Protein 7UST (pdb70)

B-factor: mean 50.64, std 18.05, range [20.89, 134.01]

Organism: Plasmodium falciparum (isolate 3D7) (NCBI:txid36329)

Secondary structure (DSSP, 8-state):
-----EEEEE-TTTTS-BTT-S-EEEEEEEE-SSS-EEEEE-PPTTSSTTTSTT-EEESTTTTTEEEEEETTEEEEEEHHHHSTT-B--SEETTEESBGGGTEEEEE--S-B-S-EEEEEEEE-TT-EETTEE--EEEEEEEEPPB-/--EEEEE--EEE-TT--EEEEEEEESS-GGGSEEEEEEE-TTS--EEEEEE---EEE-GGGTTTEEEEEETTTTEEEEEE-S--GGG-EEEEEEEESS---EETTEE--TTEES----EEEEE--

Solvent-accessible surface area: 12942 Å² total; per-residue (Å²): 138,27,95,7,104,18,59,31,31,29,125,25,114,62,54,23,56,28,119,0,20,0,36,12,44,67,35,82,0,36,71,32,1,0,0,0,3,13,62,37,108,91,77,106,84,59,15,1,0,0,23,25,93,129,64,31,50,10,120,50,0,121,87,27,6,76,9,52,47,52,97,103,130,34,10,0,19,0,65,0,62,57,1,88,81,110,0,40,2,33,0,51,0,0,19,1,40,2,23,26,4,62,8,48,82,16,8,1,37,80,9,17,53,94,86,7,106,23,18,86,0,41,4,51,121,148,98,55,152,85,75,54,74,1,75,3,68,106,96,0,56,14,44,80,78,15,31,105,59,65,102,34,90,8,86,0,92,62,63,37,4,66,0,48,1,38,5,8,56,131,52,71,73,90,40,42,6,66,74,12,78,27,19,0,125,145,0,0,88,19,0,0,7,93,54,158,92,22,16,72,79,84,85,0,59,166,52,7,197,30,18,112,34,68,101,76,10,114,161,106,99,2,21,2,86,63,6,23,0,21,4,20,0,5,79,64,10,160,88,53,20,47,0,8,1,0,3,13,0,6,62,3,138,43,121,133,59,20,0,4,2,0,1,1,23,0,67,0,47,74,18,87

Nearest PDB structures (foldseek):
  7ust-assembly1_B  TM=1.008E+00  e=1.812E-25  Vicugna pacos
  7a50-assembly1_C  TM=9.260E-01  e=8.977E-18  Lama glama
  8fis-assembly1_L  TM=9.358E-01  e=2.351E-16  Lama glama
  5vz1-assembly2_D  TM=9.364E-01  e=1.615E-15  Homo sapiens
  8sit-assembly4_Q  TM=8.648E-01  e=6.495E-15  Homo sapiens

InterPro domains:
  IPR010884 6-Cysteine (6-Cys) domain [PF07422] (734-863)
  IPR010884 6-Cysteine (6-Cys) domain [PF07422] (1137-1252)
  IPR010884 6-Cysteine (6-Cys) domain [PF07422] (1436-1535)
  IPR010884 6-Cysteine (6-Cys) domain [PF07422] (1911-2018)
  IPR010884 6-Cysteine (6-Cys) domain [PF07422] (2206-2358)
  IPR010884 6-Cysteine (6-Cys) domain [PF07422] (2667-2806)
  IPR010884 6-Cysteine (6-Cys) domain [PF07422] (2983-3091)
  IPR010884 6-Cysteine (6-Cys) domain [PS51701] (589-730)
  IPR010884 6-Cysteine (6-Cys) domain [PS51701] (733-887)
  IPR010884 6-Cysteine (6-Cys) domain [PS51701] (918-1133)
  IPR010884 6-Cysteine (6-Cys) domain [PS51701] (1136-1275)
  IPR010884 6-Cysteine (6-Cys) domain [PS51701] (1285-1432)
  IPR010884 6-Cysteine (6-Cys) domain [PS51701] (1435-1560)
  IPR010884 6-Cysteine (6-Cys) domain [PS51701] (1694-1907)
  IPR010884 6-Cysteine (6-Cys) domain [PS51701] (1910-2035)
  IPR010884 6-Cysteine (6-Cys) domain [PS51701] (2052-2199)
  IPR010884 6-Cysteine (6-Cys) domain [PS51701] (2204-2374)
  IPR010884 6-Cysteine (6-Cys) domain [PS51701] (2448-2663)
  IPR010884 6-Cysteine (6-Cys) domain [PS51701] (2666-2827)
  IPR010884 6-Cysteine (6-Cys) domain [PS51701] (2831-2979)

Foldseek 3Di:
DWAWAKDFADEEAQQAKTKIKTAIDPDQQLLWKKWKWWAAPPGDIFTAKIVFVPIAGQPVQPPFWDWDDDRVRSMIMIIGGRDDQVPWTWMKMWTANDGQDADPSGGDPPRTDNIHPTHGHGYHD/DAEDAEAEAACADQFFWDLPDADEAEAEAEAAAFWYKYKYFDDAQPPDPQRQVPKDKPPQPPPQWWFFDDPNDTDIDGPCVQAPPKAFDCDDPNHGQGCNVGMHMIIHHRWDAAWGKTKMWTAQQVRDDDSTGTYIYMYIYIYHTYD

CATH classification: 2.60.40.10

Sequence (272 aa):
QVQLQESGGGLVQPGGSLRLSCAASGFTLDRYAIGWFRQAPGKEREGVSCISSSTYYADSVKGRFTISRDNAKNTVYLQMNSLKPEDTAVYYCCARDHGPCTVLADILYDYGMDYWGKGTQVTVSSASTNKEYVCDFTDQLKPTESGPKVKKCEVKVNEPLIKVKIICCPLKGSVEKLYDNIEYVPKKSPYVVLTKEETKLKEKLLSKLIYGLLISPTVNEKENNFKEGVVIEFTLPPVVHKATVFYFICCDNSKTEDDNKKGNRGIVEVYVEPYG

Radius of gyration: 20.62 Å; Cα contacts (8 Å, |Δi|>4): 743; chains: 2; bounding box: 48×38×63 Å

Structure (mmCIF, N/CA/C/O backbone):
data_7UST
#
_entry.id   7UST
#
_cell.length_a   42.299
_cell.length_b   84.179
_cell.length_c   184.880
_cell.angle_alpha   90.000
_cell.angle_beta   90.000
_cell.angle_gamma   90.000
#
_symmetry.space_group_name_H-M   'C 2 2 21'
#
loop_
_entity.id
_entity.type
_entity.pdbx_description
1 polymer 'Nanobody F5'
2 polymer 'Gametocyte surface protein P230'
3 non-polymer 'SULFATE ION'
4 water water
#
loop_
_atom_site.group_PDB
_atom_site.id
_atom_site.type_symbol
_atom_site.label_atom_id
_atom_site.label_alt_id
_atom_site.label_comp_id
_atom_site.label_asym_id
_atom_site.label_entity_id
_atom_site.label_seq_id
_atom_site.pdbx_PDB_ins_code
_atom_site.Cartn_x
_atom_site.Cartn_y
_atom_site.Cartn_z
_atom_site.occupancy
_atom_site.B_iso_or_equiv
_atom_site.auth_seq_id
_atom_site.auth_comp_id
_atom_site.auth_asym_id
_atom_site.auth_atom_id
_atom_site.pdbx_PDB_model_num
ATOM 1 N N . GLN A 1 1 ? -8.786 -17.307 -40.697 1.00 92.55 1 GLN B N 1
ATOM 2 C CA . GLN A 1 1 ? -7.832 -17.610 -41.755 1.00 92.08 1 GLN B CA 1
ATOM 3 C C . GLN A 1 1 ? -6.473 -16.974 -41.455 1.00 88.16 1 GLN B C 1
ATOM 4 O O . GLN A 1 1 ? -5.563 -17.029 -42.291 1.00 89.59 1 GLN B O 1
ATOM 6 N N . VAL A 1 2 ? -6.347 -16.367 -40.267 1.00 81.96 2 VAL B N 1
ATOM 7 C CA . VAL A 1 2 ? -5.064 -15.823 -39.833 1.00 75.17 2 VAL B CA 1
ATOM 8 C C . VAL A 1 2 ? -4.033 -16.940 -39.816 1.00 72.91 2 VAL B C 1
ATOM 9 O O . VAL A 1 2 ? -4.333 -18.079 -39.431 1.00 74.68 2 VAL B O 1
ATOM 11 N N . GLN A 1 3 ? -2.811 -16.629 -40.250 1.00 69.21 3 GLN B N 1
ATOM 12 C CA . GLN A 1 3 ? -1.780 -17.656 -40.308 1.00 68.14 3 GLN B CA 1
ATOM 13 C C . GLN A 1 3 ? -0.399 -17.023 -40.327 1.00 59.64 3 GLN B C 1
ATOM 14 O O . GLN A 1 3 ? -0.208 -15.913 -40.826 1.00 57.95 3 GLN B O 1
ATOM 20 N N . LEU A 1 4 ? 0.553 -17.744 -39.750 1.00 57.09 4 LEU B N 1
ATOM 21 C CA . LEU A 1 4 ? 1.966 -17.410 -39.816 1.00 55.37 4 LEU B CA 1
ATOM 22 C C . LEU A 1 4 ? 2.681 -18.635 -40.351 1.00 60.16 4 LEU B C 1
ATOM 23 O O . LEU A 1 4 ? 2.466 -19.751 -39.866 1.00 63.37 4 LEU B O 1
ATOM 28 N N . GLN A 1 5 ? 3.528 -18.417 -41.336 1.00 60.36 5 GLN B N 1
ATOM 29 C CA . GLN A 1 5 ? 4.172 -19.491 -42.075 1.00 63.97 5 GLN B CA 1
ATOM 30 C C . GLN A 1 5 ? 5.665 -19.226 -42.028 1.00 58.98 5 GLN B C 1
ATOM 31 O O . GLN A 1 5 ? 6.126 -18.205 -42.555 1.00 57.93 5 GLN B O 1
ATOM 37 N N . GLU A 1 6 ? 6.407 -20.122 -41.385 1.00 56.76 6 GLU B N 1
ATOM 38 C CA . GLU A 1 6 ? 7.858 -20.045 -41.388 1.00 55.82 6 GLU B CA 1
ATOM 39 C C . GLU A 1 6 ? 8.419 -20.757 -42.605 1.00 53.31 6 GLU B C 1
ATOM 40 O O . GLU A 1 6 ? 7.877 -21.767 -43.049 1.00 54.91 6 GLU B O 1
ATOM 46 N N . SER A 1 7 ? 9.522 -20.228 -43.120 1.00 51.66 7 SER B N 1
ATOM 47 C CA . SER A 1 7 ? 10.338 -20.913 -44.111 1.00 53.46 7 SER B CA 1
ATOM 48 C C . SER A 1 7 ? 11.761 -20.387 -44.018 1.00 52.37 7 SER B C 1
ATOM 49 O O . SER A 1 7 ? 12.061 -19.451 -43.271 1.00 47.78 7 SER B O 1
ATOM 52 N N . GLY A 1 8 ? 12.634 -20.979 -44.829 1.00 55.64 8 GLY B N 1
ATOM 53 C CA . GLY A 1 8 ? 14.025 -20.583 -44.870 1.00 55.74 8 GLY B CA 1
ATOM 54 C C . GLY A 1 8 ? 14.963 -21.545 -44.188 1.00 56.01 8 GLY B C 1
ATOM 55 O O . GLY A 1 8 ? 16.187 -21.366 -44.271 1.00 52.60 8 GLY B O 1
ATOM 56 N N . GLY A 1 9 ? 14.437 -22.562 -43.515 1.00 50.65 9 GLY B N 1
ATOM 57 C CA . GLY A 1 9 ? 15.304 -23.541 -42.905 1.00 52.57 9 GLY B CA 1
ATOM 58 C C . GLY A 1 9 ? 16.153 -24.282 -43.912 1.00 53.21 9 GLY B C 1
ATOM 59 O O . GLY A 1 9 ? 15.905 -24.263 -45.121 1.00 54.96 9 GLY B O 1
ATOM 60 N N . GLY A 1 10 ? 17.183 -24.942 -43.397 1.00 52.73 10 GLY B N 1
ATOM 61 C CA . GLY A 1 10 ? 18.090 -25.670 -44.271 1.00 53.82 10 GLY B CA 1
ATOM 62 C C . GLY A 1 10 ? 19.254 -26.222 -43.485 1.00 53.91 10 GLY B C 1
ATOM 63 O O . GLY A 1 10 ? 19.303 -26.128 -42.253 1.00 55.02 10 GLY B O 1
ATOM 64 N N . LEU A 1 11 ? 20.187 -26.826 -44.222 1.00 55.38 11 LEU B N 1
ATOM 65 C CA . LEU A 1 11 ? 21.394 -27.426 -43.666 1.00 57.26 11 LEU B CA 1
ATOM 66 C C . LEU A 1 11 ? 22.610 -26.700 -44.215 1.00 59.44 11 LEU B C 1
ATOM 67 O O . LEU A 1 11 ? 22.851 -26.732 -45.424 1.00 58.82 11 LEU B O 1
ATOM 72 N N . VAL A 1 12 ? 23.391 -26.092 -43.328 1.00 60.32 12 VAL B N 1
ATOM 73 C CA . VAL A 1 12 ? 24.622 -25.406 -43.689 1.00 59.70 12 VAL B CA 1
ATOM 74 C C . VAL A 1 12 ? 25.744 -25.905 -42.778 1.00 61.52 12 VAL B C 1
ATOM 75 O O . VAL A 1 12 ? 25.521 -26.679 -41.846 1.00 60.22 12 VAL B O 1
ATOM 79 N N . GLN A 1 13 ? 26.964 -25.441 -43.063 1.00 62.70 13 GLN B N 1
ATOM 80 C CA . GLN A 1 13 ? 28.196 -25.656 -42.326 1.00 64.21 13 GLN B CA 1
ATOM 81 C C . GLN A 1 13 ? 28.453 -24.494 -41.379 1.00 64.60 13 GLN B C 1
ATOM 82 O O . GLN A 1 13 ? 27.886 -23.412 -41.546 1.00 61.39 13 GLN B O 1
ATOM 88 N N . PRO A 1 14 ? 29.265 -24.688 -40.337 1.00 65.54 14 PRO B N 1
ATOM 89 C CA . PRO A 1 14 ? 29.591 -23.565 -39.451 1.00 62.57 14 PRO B CA 1
ATOM 90 C C . PRO A 1 14 ? 30.134 -22.385 -40.249 1.00 57.12 14 PRO B C 1
ATOM 91 O O . PRO A 1 14 ? 30.923 -22.550 -41.186 1.00 57.28 14 PRO B O 1
ATOM 95 N N . GLY A 1 15 ? 29.680 -21.189 -39.879 1.00 56.86 15 GLY B N 1
ATOM 96 C CA . GLY A 1 15 ? 30.038 -19.988 -40.606 1.00 61.72 15 GLY B CA 1
ATOM 97 C C . GLY A 1 15 ? 29.117 -19.639 -41.755 1.00 59.71 15 GLY B C 1
ATOM 98 O O . GLY A 1 15 ? 29.211 -18.519 -42.277 1.00 61.44 15 GLY B O 1
ATOM 99 N N . GLY A 1 16 ? 28.219 -20.543 -42.145 1.00 57.40 16 GLY B N 1
ATOM 100 C CA . GLY A 1 16 ? 27.257 -20.275 -43.201 1.00 58.50 16 GLY B CA 1
ATOM 101 C C . GLY A 1 16 ? 26.129 -19.356 -42.743 1.00 57.49 16 GLY B C 1
ATOM 102 O O . GLY A 1 16 ? 26.063 -18.912 -41.598 1.00 57.87 16 GLY B O 1
ATOM 103 N N . SER A 1 17 ? 25.207 -19.087 -43.674 1.00 55.87 17 SER B N 1
ATOM 104 C CA . SER A 1 17 ? 24.084 -18.176 -43.457 1.00 55.63 17 SER B CA 1
ATOM 105 C C . SER A 1 17 ? 22.782 -18.808 -43.937 1.00 55.00 17 SER B C 1
ATOM 106 O O . SER A 1 17 ? 22.778 -19.602 -44.887 1.00 55.09 17 SER B O 1
ATOM 109 N N . LEU A 1 18 ? 21.679 -18.456 -43.273 1.00 52.63 18 LEU B N 1
ATOM 110 C CA . LEU A 1 18 ? 20.318 -18.691 -43.750 1.00 50.98 18 LEU B CA 1
ATOM 111 C C . LEU A 1 18 ? 19.515 -17.421 -43.513 1.00 52.63 18 LEU B C 1
ATOM 112 O O . LEU A 1 18 ? 19.954 -16.521 -42.798 1.00 55.12 18 LEU B O 1
ATOM 117 N N . ARG A 1 19 ? 18.346 -17.320 -44.152 1.00 52.29 19 ARG B N 1
ATOM 118 C CA . ARG A 1 19 ? 17.394 -16.244 -43.872 1.00 50.67 19 ARG B CA 1
ATOM 119 C C . ARG A 1 19 ? 16.032 -16.873 -43.633 1.00 45.64 19 ARG B C 1
ATOM 120 O O . ARG A 1 19 ? 15.464 -17.482 -44.548 1.00 49.33 19 ARG B O 1
ATOM 128 N N . LEU A 1 20 ? 15.522 -16.761 -42.405 1.00 45.54 20 LEU B N 1
ATOM 129 C CA . LEU A 1 20 ? 14.204 -17.280 -42.089 1.00 45.12 20 LEU B CA 1
ATOM 130 C C . LEU A 1 20 ? 13.131 -16.259 -42.429 1.00 46.75 20 LEU B C 1
ATOM 131 O O . LEU A 1 20 ? 13.308 -15.054 -42.226 1.00 46.36 20 LEU B O 1
ATOM 136 N N . SER A 1 21 ? 11.997 -16.754 -42.925 1.00 48.66 21 SER B N 1
ATOM 137 C CA . SER A 1 21 ? 10.852 -15.918 -43.285 1.00 47.39 21 SER B CA 1
ATOM 138 C C . SER A 1 21 ? 9.651 -16.286 -42.439 1.00 45.07 21 SER B C 1
ATOM 139 O O . SER A 1 21 ? 9.302 -17.463 -42.337 1.00 47.72 21 SER B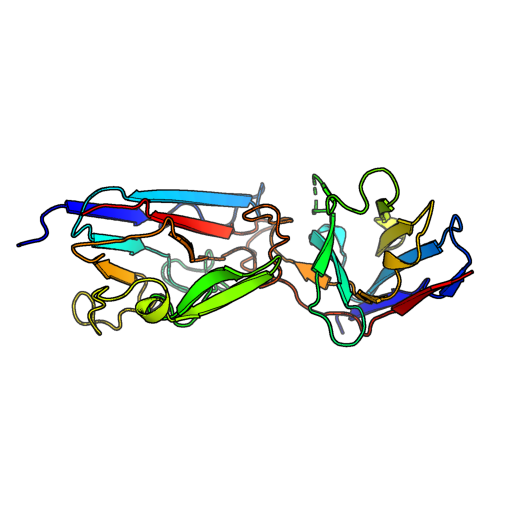 O 1
ATOM 142 N N . CYS A 1 22 ? 9.000 -15.268 -41.882 1.00 45.56 22 CYS B N 1
ATOM 143 C CA . CYS A 1 22 ? 7.750 -15.402 -41.153 1.00 46.26 22 CYS B CA 1
ATOM 144 C C . CYS A 1 22 ? 6.726 -14.597 -41.944 1.00 48.66 22 CYS B C 1
ATOM 145 O O . CYS A 1 22 ? 6.714 -13.363 -41.859 1.00 51.05 22 CYS B O 1
ATOM 148 N N . ALA A 1 23 ? 5.892 -15.289 -42.728 1.00 47.79 23 ALA B N 1
ATOM 149 C CA . ALA A 1 23 ? 4.930 -14.648 -43.611 1.00 45.89 23 ALA B CA 1
ATOM 150 C C . ALA A 1 23 ? 3.536 -14.662 -42.991 1.00 45.11 23 ALA B C 1
ATOM 151 O O . ALA A 1 23 ? 3.027 -15.715 -42.599 1.00 48.40 23 ALA B O 1
ATOM 153 N N . ALA A 1 24 ? 2.922 -13.492 -42.908 1.00 47.72 24 ALA B N 1
ATOM 154 C CA . ALA A 1 24 ? 1.577 -13.362 -42.368 1.00 46.00 24 ALA B CA 1
ATOM 155 C C . ALA A 1 24 ? 0.582 -13.558 -43.487 1.00 53.46 24 ALA B C 1
ATOM 156 O O . ALA A 1 24 ? 0.814 -13.102 -44.604 1.00 55.36 24 ALA B O 1
ATOM 158 N N . SER A 1 25 ? -0.483 -14.292 -43.204 1.00 58.12 25 SER B N 1
ATOM 159 C CA . SER A 1 25 ? -1.597 -14.478 -44.131 1.00 64.71 25 SER B CA 1
ATOM 160 C C . SER A 1 25 ? -2.838 -14.045 -43.360 1.00 65.41 25 SER B C 1
ATOM 161 O O . SER A 1 25 ? -3.054 -14.499 -42.227 1.00 65.91 25 SER B O 1
ATOM 164 N N . GLY A 1 26 ? -3.603 -13.120 -43.931 1.00 73.32 26 GLY B N 1
ATOM 165 C CA . GLY A 1 26 ? -4.896 -12.789 -43.365 1.00 72.86 26 GLY B CA 1
ATOM 166 C C . GLY A 1 26 ? -4.873 -11.750 -42.271 1.00 72.77 26 GLY B C 1
ATOM 167 O O . GLY A 1 26 ? -5.881 -11.547 -41.606 1.00 76.93 26 GLY B O 1
ATOM 168 N N . PHE A 1 27 ? -3.746 -11.099 -42.048 1.00 68.34 27 PHE B N 1
ATOM 169 C CA . PHE A 1 27 ? -3.683 -9.884 -41.260 1.00 65.71 27 PHE B CA 1
ATOM 170 C C . PHE A 1 27 ? -2.394 -9.176 -41.643 1.00 69.22 27 PHE B C 1
ATOM 171 O O . PHE A 1 27 ? -1.500 -9.780 -42.238 1.00 70.54 27 PHE B O 1
ATOM 179 N N . THR A 1 28 ? -2.268 -7.897 -41.298 1.00 72.43 28 THR B N 1
ATOM 180 C CA . THR A 1 28 ? -1.002 -7.198 -41.501 1.00 75.45 28 THR B CA 1
ATOM 181 C C . THR A 1 28 ? -0.167 -7.269 -40.222 1.00 72.85 28 THR B C 1
ATOM 182 O O . THR A 1 28 ? -0.637 -6.907 -39.137 1.00 71.52 28 THR B O 1
ATOM 186 N N . LEU A 1 29 ? 1.067 -7.760 -40.353 1.00 73.30 29 LEU B N 1
ATOM 187 C CA . LEU A 1 29 ? 1.879 -8.032 -39.177 1.00 70.39 29 LEU B CA 1
ATOM 188 C C . LEU A 1 29 ? 2.556 -6.789 -38.600 1.00 73.94 29 LEU B C 1
ATOM 189 O O . LEU A 1 29 ? 3.209 -6.888 -37.553 1.00 69.12 29 LEU B O 1
ATOM 194 N N . ASP A 1 30 ? 2.421 -5.623 -39.222 1.00 82.10 30 ASP B N 1
ATOM 195 C CA . ASP A 1 30 ? 3.048 -4.432 -38.658 1.00 87.09 30 ASP B CA 1
ATOM 196 C C . ASP A 1 30 ? 2.206 -3.765 -37.591 1.00 83.69 30 ASP B C 1
ATOM 197 O O . ASP A 1 30 ? 2.619 -2.728 -37.068 1.00 83.38 30 ASP B O 1
ATOM 202 N N . ARG A 1 31 ? 1.038 -4.317 -37.288 1.00 81.31 31 ARG B N 1
ATOM 203 C CA . ARG A 1 31 ? 0.286 -3.972 -36.096 1.00 80.59 31 ARG B CA 1
ATOM 204 C C . ARG A 1 31 ? 0.648 -4.860 -34.906 1.00 75.11 31 ARG B C 1
ATOM 205 O O . ARG A 1 31 ? 0.153 -4.630 -33.801 1.00 79.09 31 ARG B O 1
ATOM 207 N N . TYR A 1 32 ? 1.519 -5.847 -35.109 1.00 66.34 32 TYR B N 1
ATOM 208 C CA . TYR A 1 32 ? 1.873 -6.856 -34.126 1.00 61.16 32 TYR B CA 1
ATOM 209 C C . TYR A 1 32 ? 3.377 -6.859 -33.892 1.00 57.15 32 TYR B C 1
ATOM 210 O O . TYR A 1 32 ? 4.160 -6.534 -34.795 1.00 57.01 32 TYR B O 1
ATOM 219 N N . ALA A 1 33 ? 3.787 -7.237 -32.674 1.00 52.78 33 ALA B N 1
ATOM 220 C CA . ALA A 1 33 ? 5.161 -7.652 -32.483 1.00 50.78 33 ALA B CA 1
ATOM 221 C C . ALA A 1 33 ? 5.340 -9.059 -33.042 1.00 50.58 33 ALA B C 1
ATOM 222 O O . ALA A 1 33 ? 4.440 -9.903 -32.951 1.00 52.95 33 ALA B O 1
ATOM 224 N N . ILE A 1 34 ? 6.509 -9.333 -33.610 1.00 47.09 34 ILE B N 1
ATOM 225 C CA . ILE A 1 34 ? 6.802 -10.670 -34.096 1.00 47.10 34 ILE B CA 1
ATOM 226 C C . ILE A 1 34 ? 8.037 -11.204 -33.409 1.00 49.92 34 ILE B C 1
ATOM 227 O O . ILE A 1 34 ? 9.102 -10.584 -33.490 1.00 50.18 34 ILE B O 1
ATOM 232 N N . GLY A 1 35 ? 7.905 -12.376 -32.792 1.00 49.26 35 GLY B N 1
ATOM 233 C CA . GLY A 1 35 ? 9.011 -13.042 -32.106 1.00 48.67 35 GLY B CA 1
ATO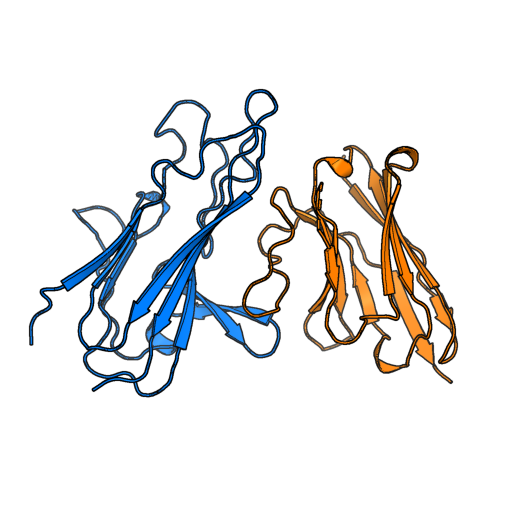M 234 C C . GLY A 1 35 ? 9.481 -14.307 -32.799 1.00 52.86 35 GLY B C 1
ATOM 235 O O . GLY A 1 35 ? 8.673 -15.099 -33.303 1.00 54.83 35 GLY B O 1
ATOM 236 N N . TRP A 1 36 ? 10.798 -14.498 -32.801 1.00 52.01 36 TRP B N 1
ATOM 237 C CA . TRP A 1 36 ? 11.433 -15.723 -33.264 1.00 49.82 36 TRP B CA 1
ATOM 238 C C . TRP A 1 36 ? 11.902 -16.504 -32.048 1.00 48.88 36 TRP B C 1
ATOM 239 O O . TRP A 1 36 ? 12.506 -15.937 -31.143 1.00 51.86 36 TRP B O 1
ATOM 250 N N . PHE A 1 37 ? 11.570 -17.781 -32.015 1.00 48.51 37 PHE B N 1
ATOM 251 C CA . PHE A 1 37 ? 11.926 -18.689 -30.941 1.00 50.59 37 PHE B CA 1
ATOM 252 C C . PHE A 1 37 ? 12.541 -19.923 -31.572 1.00 52.38 37 PHE B C 1
ATOM 253 O O . PHE A 1 37 ? 12.326 -20.204 -32.755 1.00 51.95 37 PHE B O 1
ATOM 261 N N . ARG A 1 38 ? 13.284 -20.679 -30.768 1.00 53.56 38 ARG B N 1
ATOM 262 C CA . ARG A 1 38 ? 13.823 -21.932 -31.270 1.00 54.67 38 ARG B CA 1
ATOM 263 C C . ARG A 1 38 ? 13.783 -22.985 -30.171 1.00 54.54 38 ARG B C 1
ATOM 264 O O . ARG A 1 38 ? 13.813 -22.674 -28.969 1.00 54.79 38 ARG B O 1
ATOM 272 N N . GLN A 1 39 ? 13.713 -24.241 -30.601 1.00 53.12 39 GLN B N 1
ATOM 273 C CA . GLN A 1 39 ? 13.682 -25.375 -29.683 1.00 59.06 39 GLN B CA 1
ATOM 274 C C . GLN A 1 39 ? 14.532 -26.491 -30.272 1.00 62.20 39 GLN B C 1
ATOM 275 O O . GLN A 1 39 ? 14.122 -27.130 -31.246 1.00 66.95 39 GLN B O 1
ATOM 281 N N . ALA A 1 40 ? 15.707 -26.715 -29.697 1.00 75.79 40 ALA B N 1
ATOM 282 C CA . ALA A 1 40 ? 16.439 -27.932 -29.997 1.00 79.02 40 ALA B CA 1
ATOM 283 C C . ALA A 1 40 ? 15.651 -29.141 -29.482 1.00 84.54 40 ALA B C 1
ATOM 284 O O . ALA A 1 40 ? 14.952 -29.037 -28.459 1.00 81.12 40 ALA B O 1
ATOM 286 N N . PRO A 1 41 ? 15.704 -30.284 -30.174 1.00 91.30 41 PRO B N 1
ATOM 287 C CA . PRO A 1 41 ? 14.912 -31.454 -29.750 1.00 95.33 41 PRO B CA 1
ATOM 288 C C . PRO A 1 41 ? 15.275 -31.929 -28.348 1.00 98.64 41 PRO B C 1
ATOM 289 O O . PRO A 1 41 ? 16.440 -32.182 -28.035 1.00 100.63 41 PRO B O 1
ATOM 293 N N . GLY A 1 42 ? 14.257 -32.043 -27.496 1.00 97.83 42 GLY B N 1
ATOM 294 C CA . GLY A 1 42 ? 14.453 -32.410 -26.111 1.00 99.56 42 GLY B CA 1
ATOM 295 C C . GLY A 1 42 ? 14.626 -31.249 -25.146 1.00 96.60 42 GLY B C 1
ATOM 296 O O . GLY A 1 42 ? 14.520 -31.461 -23.926 1.00 97.88 42 GLY B O 1
ATOM 297 N N . LYS A 1 43 ? 14.876 -30.035 -25.640 1.00 89.55 43 LYS B N 1
ATOM 298 C CA . LYS A 1 43 ? 15.156 -28.881 -24.794 1.00 83.43 43 LYS B CA 1
ATOM 299 C C . LYS A 1 43 ? 13.980 -27.921 -24.796 1.00 79.40 43 LYS B C 1
ATOM 300 O O . LYS A 1 43 ? 13.012 -28.088 -25.542 1.00 79.40 43 LYS B O 1
ATOM 303 N N . GLU A 1 44 ? 14.069 -26.914 -23.927 1.00 76.03 44 GLU B N 1
ATOM 304 C CA . GLU A 1 44 ? 13.016 -25.921 -23.809 1.00 72.45 44 GLU B CA 1
ATOM 305 C C . GLU A 1 44 ? 13.148 -24.893 -24.919 1.00 68.36 44 GLU B C 1
ATOM 306 O O . GLU A 1 44 ? 14.254 -24.499 -25.302 1.00 66.43 44 GLU B O 1
ATOM 312 N N . ARG A 1 45 ? 12.005 -24.484 -25.451 1.00 67.55 45 ARG B N 1
ATOM 313 C CA . ARG A 1 45 ? 11.951 -23.367 -26.373 1.00 65.27 45 ARG B CA 1
ATOM 314 C C . ARG A 1 45 ? 12.562 -22.125 -25.736 1.00 62.69 45 ARG B C 1
ATOM 315 O O . ARG A 1 45 ? 12.307 -21.822 -24.571 1.00 64.34 45 ARG B O 1
ATOM 323 N N . GLU A 1 46 ? 13.354 -21.384 -26.511 1.00 60.51 46 GLU B N 1
ATOM 324 C CA . GLU A 1 46 ? 13.972 -20.162 -26.021 1.00 63.03 46 GLU B CA 1
ATOM 325 C C . GLU A 1 46 ? 13.720 -19.018 -26.998 1.00 59.40 46 GLU B C 1
ATOM 326 O O . GLU A 1 46 ? 13.606 -19.227 -28.209 1.00 54.69 46 GLU B O 1
ATOM 332 N N . GLY A 1 47 ? 13.625 -17.805 -26.464 1.00 55.24 47 GLY B N 1
ATOM 333 C CA . GLY A 1 47 ? 13.528 -16.644 -27.325 1.00 53.39 47 GLY B CA 1
ATOM 334 C C . GLY A 1 47 ? 14.832 -16.438 -28.076 1.00 53.16 47 GLY B C 1
ATOM 335 O O . GLY A 1 47 ? 15.918 -16.717 -27.562 1.00 56.15 47 GLY B O 1
ATOM 336 N N . VAL A 1 48 ? 14.715 -16.024 -29.343 1.00 53.26 48 VAL B N 1
ATOM 337 C CA . VAL A 1 48 ? 15.852 -15.624 -30.155 1.00 52.64 48 VAL B CA 1
ATOM 338 C C . VAL A 1 48 ? 15.817 -14.137 -30.459 1.00 51.78 48 VAL B C 1
ATOM 339 O O . VAL A 1 48 ? 16.821 -13.441 -30.332 1.00 54.53 48 VAL B O 1
ATOM 343 N N . SER A 1 49 ? 14.682 -13.644 -30.919 1.00 51.21 49 SER B N 1
ATOM 344 C CA . SER A 1 49 ? 14.651 -12.253 -31.324 1.00 52.19 49 SER B CA 1
ATOM 345 C C . SER A 1 49 ? 13.205 -11.787 -31.402 1.00 51.86 49 SER B C 1
ATOM 346 O O . SER A 1 49 ? 12.270 -12.586 -31.496 1.00 52.37 49 SER B O 1
ATOM 349 N N . CYS A 1 50 ? 13.030 -10.474 -31.354 1.00 52.36 50 CYS B N 1
ATOM 350 C CA . CYS A 1 50 ? 11.683 -9.935 -31.461 1.00 54.38 50 CYS B CA 1
ATOM 351 C C . CYS A 1 50 ? 11.735 -8.543 -32.064 1.00 54.97 50 CYS B C 1
ATOM 352 O O . CYS A 1 50 ? 12.671 -7.787 -31.797 1.00 55.65 50 CYS B O 1
ATOM 355 N N . ILE A 1 51 ? 10.756 -8.227 -32.914 1.00 53.29 51 ILE B N 1
ATOM 356 C CA . ILE A 1 51 ? 10.604 -6.882 -33.452 1.00 53.17 51 ILE B CA 1
ATOM 357 C C . ILE A 1 51 ? 9.192 -6.376 -33.129 1.00 52.73 51 ILE B C 1
ATOM 358 O O . ILE A 1 51 ? 8.203 -7.068 -33.387 1.00 54.22 51 ILE B O 1
ATOM 363 N N . SER A 1 52 ? 9.098 -5.186 -32.549 1.00 54.97 52 SER B N 1
ATOM 364 C CA . SER A 1 52 ? 7.793 -4.623 -32.230 1.00 56.84 52 SER B CA 1
ATOM 365 C C . SER A 1 52 ? 7.235 -3.860 -33.424 1.00 59.92 52 SER B C 1
ATOM 366 O O . SER A 1 52 ? 7.856 -3.768 -34.483 1.00 60.38 52 SER B O 1
ATOM 369 N N . SER A 1 53 ? 6.041 -3.307 -33.245 1.00 65.01 53 SER B N 1
ATOM 370 C CA . SER A 1 53 ? 5.452 -2.418 -34.242 1.00 72.93 53 SER B CA 1
ATOM 371 C C . SER A 1 53 ? 6.086 -1.032 -34.159 1.00 77.28 53 SER B C 1
ATOM 372 O O . SER A 1 53 ? 6.095 -0.299 -35.151 1.00 80.72 53 SER B O 1
ATOM 375 N N . SER A 1 57 ? 11.523 -1.207 -29.997 1.00 83.37 57 SER B N 1
ATOM 376 C CA . SER A 1 57 ? 12.801 -1.486 -30.649 1.00 84.41 57 SER B CA 1
ATOM 377 C C . SER A 1 57 ? 12.898 -2.955 -31.096 1.00 80.50 57 SER B C 1
ATOM 378 O O . SER A 1 57 ? 11.993 -3.476 -31.763 1.00 78.94 57 SER B O 1
ATOM 381 N N . THR A 1 58 ? 14.003 -3.607 -30.727 1.00 77.64 58 THR B N 1
ATOM 382 C CA . THR A 1 58 ? 14.249 -5.001 -31.066 1.00 73.51 58 THR B CA 1
ATOM 383 C C . THR A 1 58 ? 14.897 -5.721 -29.886 1.00 66.96 58 THR B C 1
ATOM 384 O O . THR A 1 58 ? 15.587 -5.112 -29.064 1.00 67.16 58 THR B O 1
ATOM 388 N N . TYR A 1 59 ? 14.646 -7.023 -29.800 1.00 57.67 59 TYR B N 1
ATOM 389 C CA . TYR A 1 59 ? 15.225 -7.889 -28.780 1.00 55.52 59 TYR B CA 1
ATOM 390 C C . TYR A 1 59 ? 16.124 -8.914 -29.456 1.00 53.17 59 TYR B C 1
ATOM 391 O O . TYR A 1 59 ? 15.706 -9.528 -30.432 1.00 49.82 59 TYR B O 1
ATOM 400 N N . TYR A 1 60 ? 17.327 -9.122 -28.921 1.00 51.71 60 TYR B N 1
ATOM 401 C CA . TYR A 1 60 ? 18.203 -10.210 -29.347 1.00 52.06 60 TYR B CA 1
ATOM 402 C C . TYR A 1 60 ? 18.684 -10.983 -28.126 1.00 51.58 60 TYR B C 1
ATOM 403 O O . TYR A 1 60 ? 19.173 -10.386 -27.156 1.00 50.53 60 TYR B O 1
ATOM 412 N N . ALA A 1 61 ? 18.559 -12.307 -28.181 1.00 50.24 61 ALA B N 1
ATOM 413 C CA . ALA A 1 61 ? 19.192 -13.148 -27.172 1.00 49.33 61 ALA B CA 1
ATOM 414 C C . ALA A 1 61 ? 20.704 -12.942 -27.204 1.00 51.62 61 ALA B C 1
ATOM 415 O O . ALA A 1 61 ? 21.300 -12.813 -28.282 1.00 54.13 61 ALA B O 1
ATOM 417 N N . ASP A 1 62 ? 21.336 -12.893 -26.016 1.00 52.05 62 ASP B N 1
ATOM 418 C CA . ASP A 1 62 ? 22.765 -12.579 -25.994 1.00 54.71 62 ASP B CA 1
ATOM 419 C C . ASP A 1 62 ? 23.566 -13.445 -26.983 1.00 54.27 62 ASP B C 1
ATOM 420 O O . ASP A 1 62 ? 24.540 -12.971 -27.583 1.00 53.52 62 ASP B O 1
ATOM 425 N N . SER A 1 63 ? 23.147 -14.696 -27.201 1.00 53.61 63 SER B N 1
ATOM 426 C CA . SER A 1 63 ? 23.968 -15.650 -27.941 1.00 53.50 63 SER B CA 1
ATOM 427 C C . SER A 1 63 ? 23.972 -15.412 -29.439 1.00 51.27 63 SER B C 1
ATOM 428 O O . SER A 1 63 ? 24.777 -16.031 -30.126 1.00 52.56 63 SER B O 1
ATOM 431 N N . VAL A 1 64 ? 23.056 -14.598 -29.945 1.00 51.36 64 VAL B N 1
ATOM 432 C CA . VAL A 1 64 ? 22.954 -14.330 -31.376 1.00 47.66 64 VAL B CA 1
ATOM 433 C C . VAL A 1 64 ? 23.273 -12.881 -31.710 1.00 51.66 64 VAL B C 1
ATOM 434 O O . VAL A 1 64 ? 23.181 -12.500 -32.879 1.00 52.25 64 VAL B O 1
ATOM 438 N N . LYS A 1 65 ? 23.638 -12.054 -30.718 1.00 49.89 65 LYS B N 1
ATOM 439 C CA . LYS A 1 65 ? 23.934 -10.646 -30.979 1.00 52.71 65 LYS B CA 1
ATOM 440 C C . LYS A 1 65 ? 25.138 -10.489 -31.914 1.00 54.74 65 LYS B C 1
ATOM 441 O O . LYS A 1 65 ? 26.178 -11.129 -31.732 1.00 57.42 65 LYS B O 1
ATOM 447 N N . GLY A 1 66 ? 24.987 -9.647 -32.937 1.00 53.54 66 GLY B N 1
ATOM 448 C CA . GLY A 1 66 ? 26.033 -9.478 -33.917 1.00 55.61 66 GLY B CA 1
ATOM 449 C C . GLY A 1 66 ? 26.069 -10.544 -34.985 1.00 56.82 66 GLY B C 1
ATOM 450 O O . GLY A 1 66 ? 26.839 -10.416 -35.950 1.00 59.17 66 GLY B O 1
ATOM 451 N N . ARG A 1 67 ? 25.260 -11.578 -34.866 1.00 53.56 67 ARG B N 1
ATOM 452 C CA . ARG A 1 67 ? 25.193 -12.593 -35.899 1.00 52.56 67 ARG B CA 1
ATOM 453 C C . ARG A 1 67 ? 23.833 -12.655 -36.584 1.00 51.93 67 ARG B C 1
ATOM 454 O O . ARG A 1 67 ? 23.770 -12.909 -37.796 1.00 48.27 67 ARG B O 1
ATOM 462 N N . PHE A 1 68 ? 22.745 -12.413 -35.852 1.00 49.63 68 PHE B N 1
ATOM 463 C CA . PHE A 1 68 ? 21.392 -12.470 -36.378 1.00 47.62 68 PHE B CA 1
ATOM 464 C C . PHE A 1 68 ? 20.819 -11.069 -36.484 1.00 49.57 68 PHE B C 1
ATOM 465 O O . PHE A 1 68 ? 21.107 -10.202 -35.661 1.00 51.70 68 PHE B O 1
ATOM 473 N N . THR A 1 69 ? 19.997 -10.843 -37.509 1.00 49.80 69 THR B N 1
ATOM 474 C CA . THR A 1 69 ? 19.326 -9.551 -37.675 1.00 49.43 69 THR B CA 1
ATOM 475 C C . THR A 1 69 ? 17.871 -9.796 -38.034 1.00 47.91 69 THR B C 1
ATOM 476 O O . THR A 1 69 ? 17.573 -10.438 -39.054 1.00 46.44 69 THR B O 1
ATOM 480 N N . ILE A 1 70 ? 16.969 -9.217 -37.231 1.00 45.30 70 ILE B N 1
ATOM 481 C CA . ILE A 1 70 ? 15.537 -9.275 -37.497 1.00 45.32 70 ILE B CA 1
ATOM 482 C C . ILE A 1 70 ? 15.139 -8.018 -38.257 1.00 47.02 70 ILE B C 1
ATOM 483 O O . ILE A 1 70 ? 15.675 -6.926 -38.017 1.00 46.59 70 ILE B O 1
ATOM 488 N N . SER A 1 71 ? 14.226 -8.173 -39.210 1.00 44.02 71 SER B N 1
ATOM 489 C CA . SER A 1 71 ? 13.757 -7.026 -39.966 1.00 44.59 71 SER B CA 1
ATOM 490 C C . SER A 1 71 ? 12.340 -7.312 -40.442 1.00 49.66 71 SER B C 1
ATOM 491 O O . SER A 1 71 ? 11.898 -8.465 -40.486 1.00 50.18 71 SER B O 1
ATOM 494 N N . ARG A 1 72 ? 11.630 -6.253 -40.829 1.00 52.94 72 ARG B N 1
ATOM 495 C CA . ARG A 1 72 ? 10.245 -6.392 -41.251 1.00 53.79 72 ARG B CA 1
ATOM 496 C C . ARG A 1 72 ? 10.052 -5.694 -42.589 1.00 55.15 72 ARG B C 1
ATOM 497 O O . ARG A 1 72 ? 10.490 -4.552 -42.764 1.00 54.82 72 ARG B O 1
ATOM 505 N N . ASP A 1 73 ? 9.430 -6.406 -43.541 1.00 57.99 73 ASP B N 1
ATOM 506 C CA . ASP A 1 73 ? 9.041 -5.865 -44.852 1.00 64.75 73 ASP B CA 1
ATOM 507 C C . ASP A 1 73 ? 7.528 -5.689 -44.863 1.00 70.89 73 ASP B C 1
ATOM 508 O O . ASP A 1 73 ? 6.778 -6.655 -45.011 1.00 69.23 73 ASP B O 1
ATOM 513 N N . ASN A 1 74 ? 7.094 -4.441 -44.719 1.00 80.00 74 ASN B N 1
ATOM 514 C CA . ASN A 1 74 ? 5.671 -4.133 -44.659 1.00 88.38 74 ASN B CA 1
ATOM 515 C C . ASN A 1 74 ? 4.966 -4.506 -45.954 1.00 90.09 74 ASN B C 1
ATOM 516 O O . ASN A 1 74 ? 3.828 -4.986 -45.936 1.00 91.42 74 ASN B O 1
ATOM 521 N N . ALA A 1 75 ? 5.628 -4.300 -47.089 1.00 89.68 75 ALA B N 1
ATOM 522 C CA . ALA A 1 75 ? 4.993 -4.621 -48.357 1.00 91.05 75 ALA B CA 1
ATOM 523 C C . ALA A 1 75 ? 4.871 -6.130 -48.528 1.00 87.73 75 ALA B C 1
ATOM 524 O O . ALA A 1 75 ? 3.858 -6.630 -49.033 1.00 90.54 75 ALA B O 1
ATOM 526 N N . LYS A 1 76 ? 5.884 -6.878 -48.097 1.00 83.37 76 LYS B N 1
ATOM 527 C CA . LYS A 1 76 ? 5.905 -8.319 -48.274 1.00 79.65 76 LYS B CA 1
ATOM 528 C C . LYS A 1 76 ? 5.145 -9.025 -47.142 1.00 74.41 76 LYS B C 1
ATOM 529 O O . LYS A 1 76 ? 5.091 -10.261 -47.118 1.00 71.41 76 LYS B O 1
ATOM 535 N N . ASN A 1 77 ? 4.518 -8.247 -46.241 1.00 69.55 77 ASN B N 1
ATOM 536 C CA . ASN A 1 77 ? 3.796 -8.748 -45.053 1.00 64.63 77 ASN B CA 1
ATOM 537 C C . ASN A 1 77 ? 4.545 -9.871 -44.332 1.00 55.13 77 ASN B C 1
ATOM 538 O O . ASN A 1 77 ? 3.957 -10.866 -43.887 1.00 52.82 77 ASN B O 1
ATOM 543 N N . THR A 1 78 ? 5.848 -9.686 -44.168 1.00 51.94 78 THR B N 1
ATOM 544 C CA . THR A 1 78 ? 6.772 -10.730 -43.744 1.00 50.42 78 THR B CA 1
ATOM 545 C C . THR A 1 78 ? 7.764 -10.119 -42.772 1.00 50.12 78 THR B C 1
ATOM 546 O O . THR A 1 78 ? 8.086 -8.932 -42.896 1.00 48.39 78 THR B O 1
ATOM 550 N N . VAL A 1 79 ? 8.187 -10.904 -41.768 1.00 49.14 79 VAL B N 1
ATOM 551 C CA . VAL A 1 79 ? 9.327 -10.578 -40.919 1.00 46.48 79 VAL B CA 1
ATOM 552 C C . VAL A 1 79 ? 10.438 -11.578 -41.212 1.00 46.45 79 VAL B C 1
ATOM 553 O O . VAL A 1 79 ? 10.177 -12.780 -41.309 1.00 47.18 79 VAL B O 1
ATOM 557 N N . TYR A 1 80 ? 11.675 -11.090 -41.332 1.00 47.22 80 TYR B N 1
ATOM 558 C CA . TYR A 1 80 ? 12.835 -11.919 -41.648 1.00 47.31 80 TYR B CA 1
ATOM 559 C C . TYR A 1 80 ? 13.797 -12.041 -40.482 1.00 48.58 80 TYR B C 1
ATOM 560 O O . TYR A 1 80 ? 13.978 -11.100 -39.714 1.00 47.38 80 TYR B O 1
ATOM 569 N N . LEU A 1 81 ? 14.517 -13.160 -40.440 1.00 47.82 81 LEU B N 1
ATOM 570 C CA . LEU A 1 81 ? 15.653 -13.317 -39.536 1.00 47.23 81 LEU B CA 1
ATOM 571 C C . LEU A 1 81 ? 16.859 -13.744 -40.368 1.00 46.13 81 LEU B C 1
ATOM 572 O O . LEU A 1 81 ? 16.935 -14.901 -40.793 1.00 45.46 81 LEU B O 1
ATOM 577 N N . GLN A 1 82 ? 17.793 -12.815 -40.594 1.00 46.57 82 GLN B N 1
ATOM 578 C CA . GLN A 1 82 ? 19.031 -13.113 -41.316 1.00 49.38 82 GLN B CA 1
ATOM 579 C C . GLN A 1 82 ? 20.019 -13.706 -40.329 1.00 51.97 82 GLN B C 1
ATOM 580 O O . GLN A 1 82 ? 20.384 -13.051 -39.352 1.00 51.98 82 GLN B O 1
ATOM 586 N N . MET A 1 83 ? 20.426 -14.940 -40.550 1.00 50.68 83 MET B N 1
ATOM 587 C CA . MET A 1 83 ? 21.336 -15.615 -39.639 1.00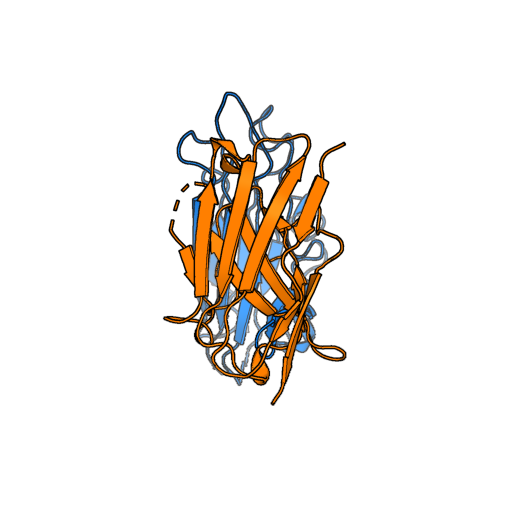 51.01 83 MET B CA 1
ATOM 588 C C . MET A 1 83 ? 22.681 -15.809 -40.334 1.00 53.77 83 MET B C 1
ATOM 589 O O . MET A 1 83 ? 22.812 -16.673 -41.200 1.00 54.10 83 MET B O 1
ATOM 594 N N . ASN A 1 84 ? 23.666 -14.992 -39.966 1.00 49.16 84 ASN B N 1
ATOM 595 C CA . ASN A 1 84 ? 25.035 -15.129 -40.447 1.00 51.79 84 ASN B CA 1
ATOM 596 C C . ASN A 1 84 ? 25.888 -15.817 -39.384 1.00 52.81 84 ASN B C 1
ATOM 597 O O . ASN A 1 84 ? 25.454 -16.004 -38.247 1.00 51.19 84 ASN B O 1
ATOM 602 N N . SER A 1 85 ? 27.104 -16.206 -39.783 1.00 54.05 85 SER B N 1
ATOM 603 C CA . SER A 1 85 ? 28.082 -16.859 -38.896 1.00 56.74 85 SER B CA 1
ATOM 604 C C . SER A 1 85 ? 27.452 -17.956 -38.040 1.00 56.58 85 SER B C 1
ATOM 605 O O . SER A 1 85 ? 27.619 -18.009 -36.815 1.00 52.75 85 SER B O 1
ATOM 608 N N . LEU A 1 86 ? 26.725 -18.856 -38.690 1.00 55.71 86 LEU B N 1
ATOM 609 C CA . LEU A 1 86 ? 25.988 -19.849 -37.918 1.00 55.44 86 LEU B CA 1
ATOM 610 C C . LEU A 1 86 ? 26.946 -20.830 -37.247 1.00 59.52 86 LEU B C 1
ATOM 611 O O . LEU A 1 86 ? 28.023 -21.132 -37.760 1.00 61.27 86 LEU B O 1
ATOM 616 N N . LYS A 1 87 ? 26.555 -21.298 -36.068 1.00 58.15 87 LYS B N 1
ATOM 617 C CA . LYS A 1 87 ? 27.339 -22.225 -35.273 1.00 61.89 87 LYS B CA 1
ATOM 618 C C . LYS A 1 87 ? 26.507 -23.467 -34.994 1.00 62.47 87 LYS B C 1
ATOM 619 O O . LYS A 1 87 ? 25.269 -23.407 -35.013 1.00 58.33 87 LYS B O 1
ATOM 625 N N . PRO A 1 88 ? 27.143 -24.607 -34.686 1.00 66.19 88 PRO B N 1
ATOM 626 C CA . PRO A 1 88 ? 26.346 -25.824 -34.468 1.00 67.58 88 PRO B CA 1
ATOM 627 C C . PRO A 1 88 ? 25.358 -25.675 -33.331 1.00 65.87 88 PRO B C 1
ATOM 628 O O . PRO A 1 88 ? 24.258 -26.235 -33.405 1.00 67.73 88 PRO B O 1
ATOM 632 N N . GLU A 1 89 ? 25.701 -24.888 -32.307 1.00 64.20 89 GLU B N 1
ATOM 633 C CA . GLU A 1 89 ? 24.767 -24.602 -31.218 1.00 66.90 89 GLU B CA 1
ATOM 634 C C . GLU A 1 89 ? 23.474 -23.944 -31.705 1.00 65.37 89 GLU B C 1
ATOM 635 O O . GLU A 1 89 ? 22.486 -23.934 -30.967 1.00 62.86 89 GLU B O 1
ATOM 641 N N . ASP A 1 90 ? 23.455 -23.374 -32.923 1.00 61.60 90 ASP B N 1
ATOM 642 C CA . ASP A 1 90 ? 22.235 -22.748 -33.430 1.00 59.56 90 ASP B CA 1
ATOM 643 C C . ASP A 1 90 ? 21.255 -23.739 -34.037 1.00 59.65 90 ASP B C 1
ATOM 644 O O . ASP A 1 90 ? 20.200 -23.305 -34.512 1.00 56.11 90 ASP B O 1
ATOM 649 N N . THR A 1 91 ? 21.593 -25.031 -34.080 1.00 59.60 91 THR B N 1
ATOM 650 C CA . THR A 1 91 ? 20.713 -26.054 -34.644 1.00 60.39 91 THR B CA 1
ATOM 651 C C . THR A 1 91 ? 19.458 -26.197 -33.790 1.00 62.21 91 THR B C 1
ATOM 652 O O . THR A 1 91 ? 19.547 -26.354 -32.564 1.00 65.87 91 THR B O 1
ATOM 656 N N . ALA A 1 92 ? 18.284 -26.152 -34.430 1.00 60.91 92 ALA B N 1
ATOM 657 C CA . ALA A 1 92 ? 17.015 -26.262 -33.696 1.00 63.17 92 ALA B CA 1
ATOM 658 C C . ALA A 1 92 ? 15.851 -26.062 -34.658 1.00 59.52 92 ALA B C 1
ATOM 659 O O . ALA A 1 92 ? 16.058 -25.677 -35.811 1.00 57.27 92 ALA B O 1
ATOM 661 N N . VAL A 1 93 ? 14.635 -26.324 -34.200 1.00 60.90 93 VAL B N 1
ATOM 662 C CA . VAL A 1 93 ? 13.434 -25.954 -34.936 1.00 61.06 93 VAL B CA 1
ATOM 663 C C . VAL A 1 93 ? 13.070 -24.526 -34.554 1.00 58.67 93 VAL B C 1
ATOM 664 O O . VAL A 1 93 ? 12.909 -24.216 -33.366 1.00 58.88 93 VAL B O 1
ATOM 668 N N . TYR A 1 94 ? 12.954 -23.649 -35.554 1.00 55.85 94 TYR B N 1
ATOM 669 C CA . TYR A 1 94 ? 12.716 -22.236 -35.312 1.00 54.06 94 TYR B CA 1
ATOM 670 C C . TYR A 1 94 ? 11.255 -21.880 -35.575 1.00 55.83 94 TYR B C 1
ATOM 671 O O . TYR A 1 94 ? 10.674 -22.280 -36.588 1.00 57.11 94 TYR B O 1
ATOM 680 N N . TYR A 1 95 ? 10.659 -21.114 -34.666 1.00 54.75 95 TYR B N 1
ATOM 681 C CA . TYR A 1 95 ? 9.246 -20.789 -34.757 1.00 55.90 95 TYR B CA 1
ATOM 682 C C . TYR A 1 95 ? 9.039 -19.285 -34.731 1.00 56.47 95 TYR B C 1
ATOM 683 O O . TYR A 1 95 ? 9.822 -18.544 -34.125 1.00 58.87 95 TYR B O 1
ATOM 692 N N A CYS A 1 96 ? 7.942 -18.853 -35.369 0.18 55.30 96 CYS B N 1
ATOM 693 N N B CYS A 1 96 ? 7.966 -18.830 -35.354 0.82 54.61 96 CYS B N 1
ATOM 694 C CA A CYS A 1 96 ? 7.482 -17.468 -35.382 0.18 53.87 96 CYS B CA 1
ATOM 695 C CA B CYS A 1 96 ? 7.569 -17.442 -35.239 0.82 54.02 96 CYS B CA 1
ATOM 696 C C A CYS A 1 96 ? 6.127 -17.363 -34.685 0.18 53.90 96 CYS B C 1
ATOM 697 C C B CYS A 1 96 ? 6.162 -17.356 -34.658 0.82 53.33 96 CYS B C 1
ATOM 698 O O A CYS A 1 96 ? 5.308 -18.283 -34.768 0.18 54.70 96 CYS B O 1
ATOM 699 O O B CYS A 1 96 ? 5.352 -18.274 -34.793 0.82 54.48 96 CYS B O 1
ATOM 704 N N . ALA A 1 97 ? 5.886 -16.248 -33.987 1.00 49.75 97 ALA B N 1
ATOM 705 C CA . ALA A 1 97 ? 4.580 -16.021 -33.386 1.00 51.02 97 ALA B CA 1
ATOM 706 C C . ALA A 1 97 ? 4.322 -14.530 -33.270 1.00 49.64 97 ALA B C 1
ATOM 707 O O . ALA A 1 97 ? 5.241 -13.707 -33.324 1.00 50.09 97 ALA B O 1
ATOM 709 N N . ARG A 1 98 ? 3.056 -14.185 -33.078 1.00 50.43 98 ARG B N 1
ATOM 710 C CA . ARG A 1 98 ? 2.643 -12.801 -32.988 1.00 49.40 98 ARG B CA 1
ATOM 711 C C . ARG A 1 98 ? 2.139 -12.490 -31.588 1.00 51.01 98 ARG B C 1
ATOM 712 O O . ARG A 1 98 ? 1.551 -13.341 -30.918 1.00 53.17 98 ARG B O 1
ATOM 720 N N . ASP A 1 99 ? 2.339 -11.235 -31.216 1.00 50.03 99 ASP B N 1
ATOM 721 C CA . ASP A 1 99 ? 2.000 -10.673 -29.917 1.00 51.30 99 ASP B CA 1
ATOM 722 C C . ASP A 1 99 ? 1.233 -9.395 -30.199 1.00 57.00 99 ASP B C 1
ATOM 723 O O . ASP A 1 99 ? 1.723 -8.540 -30.949 1.00 51.57 99 ASP B O 1
ATOM 728 N N . HIS A 1 100 ? 0.021 -9.283 -29.642 1.00 52.56 100 HIS B N 1
ATOM 729 C CA . HIS A 1 100 ? -0.699 -8.010 -29.644 1.00 56.79 100 HIS B CA 1
ATOM 730 C C . HIS A 1 100 ? 0.014 -6.918 -28.854 1.00 56.27 100 HIS B C 1
ATOM 731 O O . HIS A 1 100 ? -0.201 -5.729 -29.116 1.00 56.49 100 HIS B O 1
ATOM 738 N N . GLY A 1 101 ? 0.831 -7.284 -27.879 1.00 54.53 101 GLY B N 1
ATOM 739 C CA . GLY A 1 101 ? 1.533 -6.305 -27.086 1.00 54.08 101 GLY B CA 1
ATOM 740 C C . GLY A 1 101 ? 2.895 -6.023 -27.674 1.00 55.59 101 GLY B C 1
ATOM 741 O O . GLY A 1 101 ? 3.228 -6.501 -28.765 1.00 52.36 101 GLY B O 1
ATOM 742 N N . PRO A 1 102 ? 3.719 -5.260 -26.961 1.00 56.87 102 PRO B N 1
ATOM 743 C CA . PRO A 1 102 ? 5.065 -4.955 -27.456 1.00 56.30 102 PRO B CA 1
ATOM 744 C C . PRO A 1 102 ? 5.979 -6.128 -27.148 1.00 52.05 102 PRO B C 1
ATOM 745 O O . PRO A 1 102 ? 5.638 -6.990 -26.336 1.00 52.87 102 PRO B O 1
ATOM 749 N N . CYS A 1 103 ? 7.145 -6.165 -27.816 1.00 49.71 103 CYS B N 1
ATOM 750 C CA . CYS A 1 103 ? 8.174 -7.116 -27.394 1.00 47.84 103 CYS B CA 1
ATOM 751 C C . CYS A 1 103 ? 8.459 -6.850 -25.929 1.00 47.11 103 CYS B C 1
ATOM 752 O O . CYS A 1 103 ? 8.824 -5.731 -25.560 1.00 51.14 103 CYS B O 1
ATOM 755 N N . THR A 1 104 ? 8.259 -7.865 -25.112 1.00 44.10 104 THR B N 1
ATOM 756 C CA . THR A 1 104 ? 8.299 -7.716 -23.664 1.00 44.19 104 THR B CA 1
ATOM 757 C C . THR A 1 104 ? 9.402 -8.616 -23.134 1.00 43.82 104 THR B C 1
ATOM 758 O O . THR A 1 104 ? 9.360 -9.830 -23.337 1.00 44.39 104 THR B O 1
ATOM 762 N N . VAL A 1 105 ? 10.379 -8.032 -22.442 1.00 43.65 105 VAL B N 1
ATOM 763 C CA . VAL A 1 105 ? 11.487 -8.791 -21.883 1.00 43.69 105 VAL B CA 1
ATOM 764 C C . VAL A 1 105 ? 11.502 -8.629 -20.364 1.00 44.18 105 VAL B C 1
ATOM 765 O O . VAL A 1 105 ? 11.513 -7.501 -19.857 1.00 47.94 105 VAL B O 1
ATOM 769 N N . LEU A 1 106 ? 11.505 -9.755 -19.655 1.00 43.40 106 LEU B N 1
ATOM 770 C CA . LEU A 1 106 ? 11.596 -9.774 -18.193 1.00 46.51 106 LEU B CA 1
ATOM 771 C C . LEU A 1 106 ? 12.795 -10.615 -17.823 1.00 47.42 106 LEU B C 1
ATOM 772 O O . LEU A 1 106 ? 12.862 -11.793 -18.192 1.00 46.04 106 LEU B O 1
ATOM 777 N N . ALA A 1 107 ? 13.695 -10.036 -17.015 1.00 50.23 107 ALA B N 1
ATOM 778 C CA . ALA A 1 107 ? 14.922 -10.678 -16.575 1.00 52.13 107 ALA B CA 1
ATOM 779 C C . ALA A 1 107 ? 15.665 -11.280 -17.771 1.00 54.56 107 ALA B C 1
ATOM 780 O O . ALA A 1 107 ? 16.166 -12.407 -17.737 1.00 54.39 107 ALA B O 1
ATOM 782 N N . ASP A 1 108 ? 15.721 -10.491 -18.845 1.00 55.79 108 ASP B N 1
ATOM 783 C CA . ASP A 1 108 ? 16.399 -10.864 -20.079 1.00 58.14 108 ASP B CA 1
ATOM 784 C C . ASP A 1 108 ? 15.791 -12.110 -20.710 1.00 58.75 108 ASP B C 1
ATOM 785 O O . ASP A 1 108 ? 16.479 -12.829 -21.432 1.00 59.61 108 ASP B O 1
ATOM 787 N N . ILE A 1 109 ? 14.506 -12.384 -20.465 1.00 55.07 109 ILE B N 1
ATOM 788 C CA . ILE A 1 109 ? 13.787 -13.460 -21.152 1.00 51.40 109 ILE B CA 1
ATOM 789 C C . ILE A 1 109 ? 12.647 -12.860 -21.984 1.00 48.47 109 ILE B C 1
ATOM 790 O O . ILE A 1 109 ? 11.880 -12.036 -21.485 1.00 47.10 109 ILE B O 1
ATOM 795 N N . LEU A 1 110 ? 12.525 -13.266 -23.266 1.00 45.11 110 LEU B N 1
ATOM 796 C CA . LEU A 1 110 ? 11.394 -12.774 -24.056 1.00 43.53 110 LEU B CA 1
ATOM 797 C C . LEU A 1 110 ? 10.082 -13.377 -23.539 1.00 46.65 110 LEU B C 1
ATOM 798 O O . LEU A 1 110 ? 9.919 -14.605 -23.520 1.00 47.78 110 LEU B O 1
ATOM 803 N N . TYR A 1 111 ? 9.154 -12.518 -23.091 1.00 45.70 111 TYR B N 1
ATOM 804 C CA . TYR A 1 111 ? 7.863 -12.981 -22.578 1.00 44.57 111 TYR B CA 1
ATOM 805 C C . TYR A 1 111 ? 7.008 -13.499 -23.730 1.00 44.51 111 TYR B C 1
ATOM 806 O O . TYR A 1 111 ? 6.822 -12.802 -24.726 1.00 45.83 111 TYR B O 1
ATOM 815 N N . ASP A 1 112 ? 6.473 -14.713 -23.582 1.00 47.26 112 ASP B N 1
ATOM 816 C CA . ASP A 1 112 ? 5.800 -15.393 -24.689 1.00 48.04 112 ASP B CA 1
ATOM 817 C C . ASP A 1 112 ? 4.362 -15.769 -24.357 1.00 47.92 112 ASP B C 1
ATOM 818 O O . ASP A 1 112 ? 3.699 -16.433 -25.167 1.00 50.01 112 ASP B O 1
ATOM 823 N N . TYR A 1 113 ? 3.847 -15.357 -23.180 1.00 46.20 113 TYR B N 1
ATOM 824 C CA . TYR A 1 113 ? 2.487 -15.755 -22.858 1.00 47.16 113 TYR B CA 1
ATOM 825 C C . TYR A 1 113 ? 1.448 -15.008 -23.689 1.00 51.40 113 TYR B C 1
ATOM 826 O O . TYR A 1 113 ? 0.316 -15.492 -23.814 1.00 56.16 113 TYR B O 1
ATOM 835 N N . GLY A 1 114 ? 1.797 -13.862 -24.265 1.00 50.27 114 GLY B N 1
ATOM 836 C CA . GLY A 1 114 ? 0.912 -13.213 -25.218 1.00 49.30 114 GLY B CA 1
ATOM 837 C C . GLY A 1 114 ? 0.999 -13.712 -26.653 1.00 49.11 114 GLY B C 1
ATOM 838 O O . GLY A 1 114 ? 0.275 -13.194 -27.516 1.00 52.69 114 GLY B O 1
ATOM 839 N N . MET A 1 115 ? 1.806 -14.736 -26.924 1.00 47.18 115 MET B N 1
ATOM 840 C CA . MET A 1 115 ? 2.109 -15.136 -28.297 1.00 51.54 115 MET B CA 1
ATOM 841 C C . MET A 1 115 ? 1.072 -16.115 -28.826 1.00 55.91 115 MET B C 1
ATOM 842 O O . MET A 1 115 ? 0.634 -17.032 -28.130 1.00 52.74 115 MET B O 1
ATOM 847 N N . ASP A 1 116 ? 0.729 -15.949 -30.102 1.00 57.04 116 ASP B N 1
ATOM 848 C CA . ASP A 1 116 ? -0.412 -16.618 -30.692 1.00 63.55 116 ASP B CA 1
ATOM 849 C C . ASP A 1 116 ? -0.065 -17.002 -32.123 1.00 61.18 116 ASP B C 1
ATOM 850 O O . ASP A 1 116 ? 0.921 -16.522 -32.684 1.00 60.29 116 ASP B O 1
ATOM 855 N N . TYR A 1 117 ? -0.874 -17.908 -32.686 1.00 60.33 117 TYR B N 1
ATOM 856 C CA . TYR A 1 117 ? -0.776 -18.316 -34.096 1.00 64.89 117 TYR B CA 1
ATOM 857 C C . TYR A 1 117 ? 0.633 -18.794 -34.442 1.00 66.26 117 TYR B C 1
ATOM 858 O O . TYR A 1 117 ? 1.160 -18.511 -35.522 1.00 64.74 117 TYR B O 1
ATOM 867 N N . TRP A 1 118 ? 1.238 -19.531 -33.509 1.00 66.82 118 TRP B N 1
ATOM 868 C CA . TRP A 1 118 ? 2.539 -20.149 -33.734 1.00 67.08 118 TRP B CA 1
ATOM 869 C C . TRP A 1 118 ? 2.556 -20.900 -35.049 1.00 68.56 118 TRP B C 1
ATOM 870 O O . TRP A 1 118 ? 1.715 -21.768 -35.286 1.00 70.18 118 TRP B O 1
ATOM 881 N N . GLY A 1 119 ? 3.525 -20.582 -35.898 1.00 68.95 119 GLY B N 1
ATOM 882 C CA . GLY A 1 119 ? 3.701 -21.344 -37.116 1.00 69.96 119 GLY B CA 1
ATOM 883 C C . GLY A 1 119 ? 4.100 -22.781 -36.817 1.00 71.78 119 GLY B C 1
ATOM 884 O O . GLY A 1 119 ? 4.382 -23.163 -35.679 1.00 73.04 119 GLY B O 1
ATOM 885 N N . LYS A 1 120 ? 4.093 -23.601 -37.874 1.00 72.68 120 LYS B N 1
ATOM 886 C CA . LYS A 1 120 ? 4.459 -25.010 -37.761 1.00 71.80 120 LYS B CA 1
ATOM 887 C C . LYS A 1 120 ? 5.964 -25.221 -37.561 1.00 69.69 120 LYS B C 1
ATOM 888 O O . LYS A 1 120 ? 6.373 -26.312 -37.150 1.00 68.64 120 LYS B O 1
ATOM 890 N N . GLY A 1 121 ? 6.801 -24.225 -37.848 1.00 66.65 121 GLY B N 1
ATOM 891 C CA . GLY A 1 121 ? 8.213 -24.337 -37.545 1.00 62.08 121 GLY B CA 1
ATOM 892 C C . GLY A 1 121 ? 9.032 -24.722 -38.768 1.00 61.73 121 GLY B C 1
ATOM 893 O O . GLY A 1 121 ? 8.541 -25.337 -39.712 1.00 64.27 121 GLY B O 1
ATOM 894 N N . THR A 1 122 ? 10.310 -24.338 -38.746 1.00 58.98 122 THR B N 1
ATOM 895 C CA . THR A 1 122 ? 11.233 -24.628 -39.856 1.00 56.68 122 THR B CA 1
ATOM 896 C C . THR A 1 122 ? 12.546 -25.126 -39.255 1.00 57.83 122 THR B C 1
ATOM 897 O O . THR A 1 122 ? 13.014 -24.593 -38.247 1.00 58.17 122 THR B O 1
ATOM 901 N N . GLN A 1 123 ? 13.109 -26.188 -39.833 1.00 59.24 123 GLN B N 1
ATOM 902 C CA . GLN A 1 123 ? 14.278 -26.832 -39.233 1.00 58.91 123 GLN B CA 1
ATOM 903 C C . GLN A 1 123 ? 15.568 -26.133 -39.665 1.00 59.52 123 GLN B C 1
ATOM 904 O O . GLN A 1 123 ? 15.749 -25.824 -40.845 1.00 59.35 123 GLN B O 1
ATOM 910 N N . VAL A 1 124 ? 16.479 -25.924 -38.713 1.00 58.71 124 VAL B N 1
ATOM 911 C CA . VAL A 1 124 ? 17.779 -25.321 -38.986 1.00 58.52 124 VAL B CA 1
ATOM 912 C C . VAL A 1 124 ? 18.856 -26.250 -38.454 1.00 59.45 124 VAL B C 1
ATOM 913 O O . VAL A 1 124 ? 18.823 -26.624 -37.276 1.00 58.72 124 VAL B O 1
ATOM 917 N N . THR A 1 125 ? 19.810 -26.627 -39.321 1.00 59.64 125 THR B N 1
ATOM 918 C CA . THR A 1 125 ? 20.887 -27.530 -38.920 1.00 61.24 125 THR B CA 1
ATOM 919 C C . THR A 1 125 ? 22.229 -26.978 -39.372 1.00 60.51 125 THR B C 1
ATOM 920 O O . THR A 1 125 ? 22.433 -26.707 -40.565 1.00 60.39 125 THR B O 1
ATOM 924 N N . VAL A 1 126 ? 23.150 -26.836 -38.432 1.00 59.32 126 VAL B N 1
ATOM 925 C CA . VAL A 1 126 ? 24.488 -26.343 -38.720 1.00 61.38 126 VAL B CA 1
ATOM 926 C C . VAL A 1 126 ? 25.462 -27.454 -38.347 1.00 64.16 126 VAL B C 1
ATOM 927 O O . VAL A 1 126 ? 25.597 -27.794 -37.166 1.00 63.07 126 VAL B O 1
ATOM 931 N N . SER A 1 127 ? 26.129 -28.038 -39.349 1.00 66.02 127 SER B N 1
ATOM 932 C CA . SER A 1 127 ? 26.984 -29.187 -39.079 1.00 72.37 127 SER B CA 1
ATOM 933 C C . SER A 1 127 ? 28.212 -29.181 -39.980 1.00 76.55 127 SER B C 1
ATOM 934 O O . SER A 1 127 ? 28.140 -28.779 -41.151 1.00 76.97 127 SER B O 1
ATOM 937 N N . SER A 1 128 ? 29.338 -29.629 -39.428 1.00 79.82 128 SER B N 1
ATOM 938 C CA . SER A 1 128 ? 30.594 -29.675 -40.180 1.00 85.10 128 SER B CA 1
ATOM 939 C C . SER A 1 128 ? 30.768 -31.045 -40.826 1.00 88.28 128 SER B C 1
ATOM 940 O O . SER A 1 128 ? 29.869 -31.889 -40.759 1.00 88.82 128 SER B O 1
ATOM 942 N N . ALA B 2 2 ? 4.212 -9.799 15.073 1.00 79.87 585 ALA A N 1
ATOM 943 C CA . ALA B 2 2 ? 3.145 -10.790 15.082 1.00 80.46 585 ALA A CA 1
ATOM 944 C C . ALA B 2 2 ? 1.957 -10.392 14.184 1.00 77.09 585 ALA A C 1
ATOM 945 O O . ALA B 2 2 ? 1.199 -11.257 13.737 1.00 79.55 585 ALA A O 1
ATOM 947 N N . SER B 2 3 ? 1.775 -9.099 13.912 1.00 69.44 586 SER A N 1
ATOM 948 C CA . SER B 2 3 ? 0.647 -8.654 13.108 1.00 61.62 586 SER A CA 1
ATOM 949 C C . SER B 2 3 ? 1.124 -7.800 11.942 1.00 54.11 586 SER A C 1
ATOM 950 O O . SER B 2 3 ? 2.152 -7.132 12.008 1.00 55.14 586 SER A O 1
ATOM 953 N N . THR B 2 4 ? 0.368 -7.836 10.863 1.00 47.59 587 THR A N 1
ATOM 954 C CA . THR B 2 4 ? 0.696 -7.038 9.697 1.00 43.25 587 THR A CA 1
ATOM 955 C C . THR B 2 4 ? 0.056 -5.666 9.879 1.00 41.93 587 THR A C 1
ATOM 956 O O . THR B 2 4 ? -1.122 -5.571 10.244 1.00 44.48 587 THR A O 1
ATOM 960 N N . ASN B 2 5 ? 0.841 -4.603 9.691 1.00 35.30 588 ASN A N 1
ATOM 961 C CA . ASN B 2 5 ? 0.222 -3.294 9.622 1.00 28.19 588 ASN A CA 1
ATOM 962 C C . ASN B 2 5 ? 0.628 -2.546 8.367 1.00 27.20 588 ASN A C 1
ATOM 963 O O . ASN B 2 5 ? 0.271 -1.358 8.228 1.00 30.09 588 ASN A O 1
ATOM 968 N N . LYS B 2 6 ? 1.337 -3.193 7.449 1.00 27.70 589 LYS A N 1
ATOM 969 C CA . LYS B 2 6 ? 1.801 -2.482 6.246 1.00 27.95 589 LYS A CA 1
ATOM 970 C C . LYS B 2 6 ? 1.432 -3.235 4.973 1.00 27.49 589 LYS A C 1
ATOM 971 O O . LYS B 2 6 ? 1.628 -4.464 4.873 1.00 26.78 589 LYS A O 1
ATOM 977 N N . GLU B 2 7 ? 0.946 -2.485 3.977 1.00 26.09 590 GLU A N 1
ATOM 978 C CA . GLU B 2 7 ? 0.521 -3.111 2.728 1.00 24.46 590 GLU A CA 1
ATOM 979 C C . GLU B 2 7 ? 1.101 -2.315 1.582 1.00 24.22 590 GLU A C 1
ATOM 980 O O . GLU B 2 7 ? 1.105 -1.084 1.623 1.00 24.68 590 GLU A O 1
ATOM 986 N N . TYR B 2 8 ? 1.603 -3.007 0.542 1.00 24.57 591 TYR A N 1
ATOM 987 C CA . TYR B 2 8 ? 1.975 -2.313 -0.692 1.00 24.40 591 TYR A CA 1
ATOM 988 C C . TYR B 2 8 ? 0.889 -2.607 -1.727 1.00 23.70 591 TYR A C 1
ATOM 989 O O . TYR B 2 8 ? 0.576 -3.795 -1.947 1.00 26.18 591 TYR A O 1
ATOM 998 N N . VAL B 2 9 ? 0.458 -1.577 -2.454 1.00 23.95 592 VAL A N 1
ATOM 999 C CA . VAL B 2 9 ? -0.644 -1.705 -3.405 1.00 27.36 592 VAL A CA 1
ATOM 1000 C C . VAL B 2 9 ? -0.139 -1.323 -4.797 1.00 29.61 592 VAL A C 1
ATOM 1001 O O . VAL B 2 9 ? 0.425 -0.240 -4.984 1.00 27.61 592 VAL A O 1
ATOM 1005 N N . CYS B 2 10 ? -0.332 -2.202 -5.780 1.00 24.08 593 CYS A N 1
ATOM 1006 C CA . CYS B 2 10 ? -0.158 -1.804 -7.194 1.00 25.35 593 CYS A CA 1
ATOM 1007 C C . CYS B 2 10 ? -1.532 -1.715 -7.809 1.00 25.63 593 CYS A C 1
ATOM 1008 O O . CYS B 2 10 ? -2.267 -2.685 -7.760 1.00 27.72 593 CYS A O 1
ATOM 1011 N N . ASP B 2 11 ? -1.861 -0.581 -8.432 1.00 28.60 594 ASP A N 1
ATOM 1012 C CA . ASP B 2 11 ? -3.220 -0.332 -8.891 1.00 31.12 594 ASP A CA 1
ATOM 1013 C C . ASP B 2 11 ? -3.139 0.207 -10.321 1.00 28.06 594 ASP A C 1
ATOM 1014 O O . ASP B 2 11 ? -2.621 1.307 -10.554 1.00 29.99 594 ASP A O 1
ATOM 1019 N N . PHE B 2 12 ? -3.594 -0.608 -11.277 1.00 28.96 595 PHE A N 1
ATOM 1020 C CA . PHE B 2 12 ? -3.561 -0.290 -12.710 1.00 32.57 595 PHE A CA 1
ATOM 1021 C C . PHE B 2 12 ? -4.888 0.263 -13.212 1.00 42.09 595 PHE A C 1
ATOM 1022 O O . PHE B 2 12 ? -5.125 0.249 -14.437 1.00 45.07 595 PHE A O 1
ATOM 1030 N N . THR B 2 13 ? -5.767 0.700 -12.306 1.00 41.28 596 THR A N 1
ATOM 1031 C CA . THR B 2 13 ? -7.150 0.991 -12.669 1.00 46.12 596 THR A CA 1
ATOM 1032 C C . THR B 2 13 ? -7.223 1.914 -13.865 1.00 49.57 596 THR A C 1
ATOM 1033 O O . THR B 2 13 ? -8.153 1.824 -14.666 1.00 55.34 596 THR A O 1
ATOM 1037 N N . ASP B 2 14 ? -6.253 2.799 -14.014 1.00 51.70 597 ASP A N 1
ATOM 1038 C CA . ASP B 2 14 ? -6.323 3.771 -15.084 1.00 54.08 597 ASP A CA 1
ATOM 1039 C C . ASP B 2 14 ? -5.327 3.559 -16.220 1.00 51.68 597 ASP A C 1
ATOM 1040 O O . ASP B 2 14 ? -5.595 4.006 -17.342 1.00 55.89 597 ASP A O 1
ATOM 1045 N N . GLN B 2 15 ? -4.201 2.895 -15.969 1.00 42.57 598 GLN A N 1
ATOM 1046 C CA . GLN B 2 15 ? -3.065 2.965 -16.886 1.00 46.12 598 GLN A CA 1
ATOM 1047 C C . GLN B 2 15 ? -3.161 2.031 -18.083 1.00 44.16 598 GLN A C 1
ATOM 1048 O O . GLN B 2 15 ? -2.287 2.101 -18.955 1.00 48.19 598 GLN A O 1
ATOM 1054 N N . LEU B 2 16 ? -4.158 1.148 -18.158 1.00 42.32 599 LEU A N 1
ATOM 1055 C CA . LEU B 2 16 ? -4.165 0.138 -19.217 1.00 40.40 599 LEU A CA 1
ATOM 1056 C C . LEU B 2 16 ? -5.170 0.451 -20.312 1.00 46.90 599 LEU A C 1
ATOM 1057 O O . LEU B 2 16 ? -5.293 -0.334 -21.263 1.00 47.63 599 LEU A O 1
ATOM 1062 N N . LYS B 2 17 ? -5.909 1.553 -20.190 1.00 48.73 600 LYS A N 1
ATOM 1063 C CA . LYS B 2 17 ? -6.869 1.987 -21.201 1.00 52.86 600 LYS A CA 1
ATOM 1064 C C . LYS B 2 17 ? -6.255 2.086 -22.599 1.00 56.08 600 LYS A C 1
ATOM 1065 O O . LYS B 2 17 ? -5.088 2.480 -22.745 1.00 55.00 600 LYS A O 1
ATOM 1069 N N . PRO B 2 18 ? -7.025 1.763 -23.640 1.00 55.85 601 PRO A N 1
ATOM 1070 C CA . PRO B 2 18 ? -6.507 1.895 -25.003 1.00 60.08 601 PRO A CA 1
ATOM 1071 C C . PRO B 2 18 ? -6.027 3.309 -25.266 1.00 64.74 601 PRO A C 1
ATOM 1072 O O . PRO B 2 18 ? -6.679 4.295 -24.898 1.00 65.29 601 PRO A O 1
ATOM 1076 N N . THR B 2 19 ? -4.867 3.387 -25.914 1.00 66.81 602 THR A N 1
ATOM 1077 C CA . THR B 2 19 ? -4.190 4.637 -26.215 1.00 69.48 602 THR A CA 1
ATOM 1078 C C . THR B 2 19 ? -3.604 4.529 -27.620 1.00 71.56 602 THR A C 1
ATOM 1079 O O . THR B 2 19 ? -3.379 3.424 -28.125 1.00 69.15 602 THR A O 1
ATOM 1083 N N . GLU B 2 20 ? -3.396 5.682 -28.271 1.00 75.13 603 GLU A N 1
ATOM 1084 C CA . GLU B 2 20 ? -2.867 5.659 -29.634 1.00 78.98 603 GLU A CA 1
ATOM 1085 C C . GLU B 2 20 ? -1.413 5.208 -29.648 1.00 80.02 603 GLU A C 1
ATOM 1086 O O . GLU B 2 20 ? -0.977 4.553 -30.598 1.00 82.76 603 GLU A O 1
ATOM 1088 N N . SER B 2 21 ? -0.655 5.552 -28.602 1.00 78.90 604 SER A N 1
ATOM 1089 C CA . SER B 2 21 ? 0.719 5.088 -28.429 1.00 82.59 604 SER A CA 1
ATOM 1090 C C . SER B 2 21 ? 0.804 3.595 -28.115 1.00 78.92 604 SER A C 1
ATOM 1091 O O . SER B 2 21 ? 1.889 3.013 -28.224 1.00 82.60 604 SER A O 1
ATOM 1094 N N . GLY B 2 22 ? -0.294 2.974 -27.702 1.00 72.61 605 GLY A N 1
ATOM 1095 C CA . GLY B 2 22 ? -0.257 1.601 -27.223 1.00 67.32 605 GLY A CA 1
ATOM 1096 C C . GLY B 2 22 ? -0.152 0.604 -28.358 1.00 68.47 605 GLY A C 1
ATOM 1097 O O . GLY B 2 22 ? -0.390 0.916 -29.552 1.00 71.40 605 GLY A O 1
ATOM 1098 N N . PRO B 2 23 ? 0.203 -0.647 -28.007 1.00 62.73 606 PRO A N 1
ATOM 1099 C CA . PRO B 2 23 ? 0.411 -1.124 -26.625 1.00 53.81 606 PRO A CA 1
ATOM 1100 C C . PRO B 2 23 ? 1.778 -0.814 -25.994 1.00 57.22 606 PRO A C 1
ATOM 1101 O O . PRO B 2 23 ? 2.813 -0.992 -26.617 1.00 59.50 606 PRO A O 1
ATOM 1105 N N . LYS B 2 24 ? 1.777 -0.411 -24.723 1.00 54.73 607 LYS A N 1
ATOM 1106 C CA . LYS B 2 24 ? 2.989 -0.113 -23.977 1.00 52.49 607 LYS A CA 1
ATOM 1107 C C . LYS B 2 24 ? 3.036 -1.009 -22.751 1.00 47.68 607 LYS A C 1
ATOM 1108 O O . LYS B 2 24 ? 2.011 -1.548 -22.333 1.00 46.69 607 LYS A O 1
ATOM 1114 N N . VAL B 2 25 ? 4.242 -1.213 -22.207 1.00 46.20 608 VAL A N 1
ATOM 1115 C CA . VAL B 2 25 ? 4.380 -1.906 -20.912 1.00 42.44 608 VAL A CA 1
ATOM 1116 C C . VAL B 2 25 ? 4.308 -0.856 -19.821 1.00 41.60 608 VAL A C 1
ATOM 1117 O O . VAL B 2 25 ? 5.010 0.156 -19.888 1.00 41.94 608 VAL A O 1
ATOM 1121 N N . LYS B 2 26 ? 3.445 -1.087 -18.828 1.00 39.59 609 LYS A N 1
ATOM 1122 C CA . LYS B 2 26 ? 3.323 -0.260 -17.633 1.00 36.83 609 LYS A CA 1
ATOM 1123 C C . LYS B 2 26 ? 3.740 -1.139 -16.469 1.00 36.42 609 LYS A C 1
ATOM 1124 O O . LYS B 2 26 ? 3.167 -2.214 -16.291 1.00 38.58 609 LYS A O 1
ATOM 1130 N N . LYS B 2 27 ? 4.710 -0.686 -15.686 1.00 36.22 610 LYS A N 1
ATOM 1131 C CA . LYS B 2 27 ? 5.326 -1.531 -14.662 1.00 35.76 610 LYS A CA 1
ATOM 1132 C C . LYS B 2 27 ? 5.066 -0.987 -13.259 1.00 34.57 610 LYS A C 1
ATOM 1133 O O . LYS B 2 27 ? 5.085 0.227 -13.029 1.00 37.05 610 LYS A O 1
ATOM 1139 N N . CYS B 2 28 ? 4.860 -1.914 -12.330 1.00 30.74 611 CYS A N 1
ATOM 1140 C CA . CYS B 2 28 ? 4.758 -1.605 -10.905 1.00 29.47 611 CYS A CA 1
ATOM 1141 C C . CYS B 2 28 ? 5.683 -2.580 -10.200 1.00 30.22 611 CYS A C 1
ATOM 1142 O O . CYS B 2 28 ? 5.471 -3.788 -10.283 1.00 33.53 611 CYS A O 1
ATOM 1145 N N . GLU B 2 29 ? 6.692 -2.073 -9.510 1.00 31.90 612 GLU A N 1
ATOM 1146 C CA . GLU B 2 29 ? 7.607 -2.974 -8.799 1.00 29.95 612 GLU A CA 1
ATOM 1147 C C . GLU B 2 29 ? 7.380 -2.845 -7.299 1.00 31.61 612 GLU A C 1
ATOM 1148 O O . GLU B 2 29 ? 7.306 -1.719 -6.769 1.00 34.29 612 GLU A O 1
ATOM 1154 N N . VAL B 2 30 ? 7.286 -3.998 -6.630 1.00 28.58 613 VAL A N 1
ATOM 1155 C CA . VAL B 2 30 ? 7.128 -4.104 -5.183 1.00 30.46 613 VAL A CA 1
ATOM 1156 C C . VAL B 2 30 ? 8.401 -4.761 -4.665 1.00 29.18 613 VAL A C 1
ATOM 1157 O O . VAL B 2 30 ? 8.588 -5.950 -4.883 1.00 28.84 613 VAL A O 1
ATOM 1161 N N . LYS B 2 31 ? 9.229 -4.029 -3.938 1.00 28.46 614 LYS A N 1
ATOM 1162 C CA . LYS B 2 31 ? 10.465 -4.594 -3.392 1.00 31.04 614 LYS A CA 1
ATOM 1163 C C . LYS B 2 31 ? 10.279 -4.759 -1.889 1.00 30.91 614 LYS A C 1
ATOM 1164 O O . LYS B 2 31 ? 9.925 -3.793 -1.199 1.00 32.13 614 LYS A O 1
ATOM 1168 N N . VAL B 2 32 ? 10.440 -5.983 -1.388 1.00 27.34 615 VAL A N 1
ATOM 1169 C CA . VAL B 2 32 ? 10.119 -6.281 0.007 1.00 28.81 615 VAL A CA 1
ATOM 1170 C C . VAL B 2 32 ? 11.383 -6.771 0.730 1.00 31.24 615 VAL A C 1
ATOM 1171 O O . VAL B 2 32 ? 12.012 -7.742 0.288 1.00 30.63 615 VAL A O 1
ATOM 1175 N N . ASN B 2 33 ? 11.691 -6.156 1.855 1.00 29.94 616 ASN A N 1
ATOM 1176 C CA . ASN B 2 33 ? 12.875 -6.588 2.596 1.00 32.04 616 ASN A CA 1
ATOM 1177 C C . ASN B 2 33 ? 12.645 -6.587 4.094 1.00 31.71 616 ASN A C 1
ATOM 1178 O O . ASN B 2 33 ? 13.605 -6.476 4.891 1.00 33.61 616 ASN A O 1
ATOM 1183 N N . GLU B 2 34 ? 11.409 -6.844 4.491 1.00 31.40 617 GLU A N 1
ATOM 1184 C CA . GLU B 2 34 ? 11.034 -6.862 5.894 1.00 32.16 617 GLU A CA 1
ATOM 1185 C C . GLU B 2 34 ? 9.841 -7.791 6.009 1.00 29.79 617 GLU A C 1
ATOM 1186 O O . GLU B 2 34 ? 9.181 -8.073 5.006 1.00 29.46 617 GLU A O 1
ATOM 1192 N N . PRO B 2 35 ? 9.533 -8.282 7.218 1.00 32.29 618 PRO A N 1
ATOM 1193 C CA . PRO B 2 35 ? 8.558 -9.371 7.328 1.00 30.04 618 PRO A CA 1
ATOM 1194 C C . PRO B 2 35 ? 7.118 -8.909 7.294 1.00 30.68 618 PRO A C 1
ATOM 1195 O O . PRO B 2 35 ? 6.818 -7.741 7.554 1.00 32.27 618 PRO A O 1
ATOM 1199 N N . LEU B 2 36 ? 6.240 -9.868 6.950 1.00 28.06 619 LEU A N 1
ATOM 1200 C CA . LEU B 2 36 ? 4.779 -9.755 7.157 1.00 26.82 619 LEU A CA 1
ATOM 1201 C C . LEU B 2 36 ? 4.165 -8.605 6.331 1.00 24.65 619 LEU A C 1
ATOM 1202 O O . LEU B 2 36 ? 3.228 -7.937 6.778 1.00 30.26 619 LEU A O 1
ATOM 1207 N N . ILE B 2 37 ? 4.695 -8.357 5.143 1.00 24.83 620 ILE A N 1
ATOM 1208 C CA . ILE B 2 37 ? 4.136 -7.326 4.259 1.00 24.57 620 ILE A CA 1
ATOM 1209 C C . ILE B 2 37 ? 2.999 -7.931 3.470 1.00 24.47 620 ILE A C 1
ATOM 1210 O O . ILE B 2 37 ? 3.150 -8.997 2.852 1.00 24.63 620 ILE A O 1
ATOM 1215 N N . LYS B 2 38 ? 1.871 -7.220 3.433 1.00 23.16 621 LYS A N 1
ATOM 1216 C CA . LYS B 2 38 ? 0.759 -7.615 2.582 1.00 24.11 621 LYS A CA 1
ATOM 1217 C C . LYS B 2 38 ? 0.889 -6.918 1.230 1.00 24.95 621 LYS A C 1
ATOM 1218 O O . LYS B 2 38 ? 1.280 -5.762 1.196 1.00 23.48 621 LYS A O 1
ATOM 1224 N N . VAL B 2 39 ? 0.566 -7.635 0.130 1.00 22.54 622 VAL A N 1
ATOM 1225 C CA . VAL B 2 39 ? 0.683 -7.082 -1.234 1.00 23.07 622 VAL A CA 1
ATOM 1226 C C . VAL B 2 39 ? -0.721 -7.165 -1.843 1.00 26.20 622 VAL A C 1
ATOM 1227 O O . VAL B 2 39 ? -1.385 -8.205 -1.738 1.00 24.62 622 VAL A O 1
ATOM 1231 N N . LYS B 2 40 ? -1.174 -6.098 -2.456 1.00 23.31 623 LYS A N 1
ATOM 1232 C CA . LYS B 2 40 ? -2.496 -6.077 -3.069 1.00 22.52 623 LYS A CA 1
ATOM 1233 C C . LYS B 2 40 ? -2.317 -5.534 -4.486 1.00 23.93 623 LYS A C 1
ATOM 1234 O O . LYS B 2 40 ? -1.613 -4.533 -4.679 1.00 23.65 623 LYS A O 1
ATOM 1240 N N . ILE B 2 41 ? -2.848 -6.261 -5.477 1.00 22.63 624 ILE A N 1
ATOM 1241 C CA . ILE B 2 41 ? -2.769 -5.839 -6.887 1.00 22.68 624 ILE A CA 1
ATOM 1242 C C . ILE B 2 41 ? -4.161 -5.651 -7.441 1.00 26.18 624 ILE A C 1
ATOM 1243 O O . ILE B 2 41 ? -4.984 -6.567 -7.382 1.00 26.92 624 ILE A O 1
ATOM 1248 N N . ILE B 2 42 ? -4.445 -4.463 -7.989 1.00 24.88 625 ILE A N 1
ATOM 1249 C CA . ILE B 2 42 ? -5.757 -4.130 -8.538 1.00 26.46 625 ILE A CA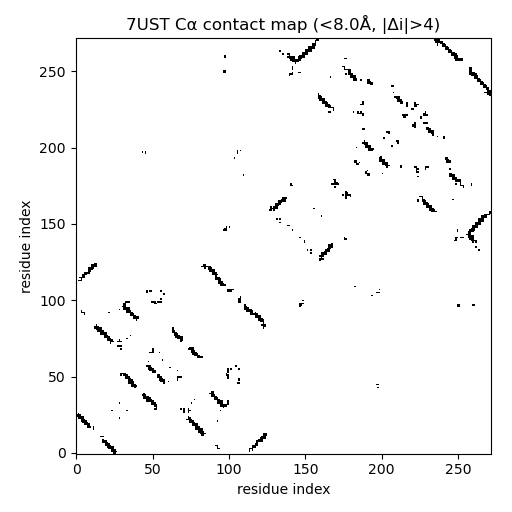 1
ATOM 1250 C C . ILE B 2 42 ? -5.649 -3.994 -10.050 1.00 31.10 625 ILE A C 1
ATOM 1251 O O . ILE B 2 42 ? -4.811 -3.231 -10.548 1.00 28.76 625 ILE A O 1
ATOM 1256 N N A CYS B 2 43 ? -6.496 -4.753 -10.775 0.18 29.45 626 CYS A N 1
ATOM 1257 N N B CYS B 2 43 ? -6.519 -4.701 -10.789 0.82 28.87 626 CYS A N 1
ATOM 1258 C CA A CYS B 2 43 ? -6.665 -4.828 -12.220 0.18 31.28 626 CYS A CA 1
ATOM 1259 C CA B CYS B 2 43 ? -6.506 -4.556 -12.245 0.82 30.28 626 CYS A CA 1
ATOM 1260 C C A CYS B 2 43 ? -8.022 -4.263 -12.608 0.18 32.59 626 CYS A C 1
ATOM 1261 C C B CYS B 2 43 ? -7.935 -4.433 -12.722 0.82 32.17 626 CYS A C 1
ATOM 1262 O O A CYS B 2 43 ? -8.983 -4.378 -11.840 0.18 33.50 626 CYS A O 1
ATOM 1263 O O B CYS B 2 43 ? -8.830 -5.023 -12.123 0.82 34.76 626 CYS A O 1
ATOM 1268 N N . PRO B 2 44 ? -8.169 -3.661 -13.781 1.00 32.56 627 PRO A N 1
ATOM 1269 C CA . PRO B 2 44 ? -9.529 -3.386 -14.238 1.00 35.50 627 PRO A CA 1
ATOM 1270 C C . PRO B 2 44 ? -10.172 -4.663 -14.767 1.00 38.09 627 PRO A C 1
ATOM 1271 O O . PRO B 2 44 ? -9.493 -5.581 -15.229 1.00 40.26 627 PRO A O 1
ATOM 1275 N N . LEU B 2 45 ? -11.500 -4.710 -14.676 1.00 36.82 628 LEU A N 1
ATOM 1276 C CA . LEU B 2 45 ? -12.311 -5.810 -15.167 1.00 41.79 628 LEU A CA 1
ATOM 1277 C C . LEU B 2 45 ? -12.909 -5.522 -16.532 1.00 46.80 628 LEU A C 1
ATOM 1278 O O . LEU B 2 45 ? -13.261 -4.382 -16.859 1.00 47.06 628 LEU A O 1
ATOM 1283 N N . LYS B 2 46 ? -13.053 -6.579 -17.320 1.00 46.59 629 LYS A N 1
ATOM 1284 C CA . LYS B 2 46 ? -13.848 -6.452 -18.533 1.00 51.64 629 LYS A CA 1
ATOM 1285 C C . LYS B 2 46 ? -15.240 -5.949 -18.158 1.00 52.47 629 LYS A C 1
ATOM 1286 O O . LYS B 2 46 ? -15.828 -6.383 -17.164 1.00 51.27 629 LYS A O 1
ATOM 1292 N N . GLY B 2 47 ? -15.727 -4.960 -18.899 1.00 56.10 630 GLY A N 1
ATOM 1293 C CA . GLY B 2 47 ? -17.037 -4.398 -18.644 1.00 62.07 630 GLY A CA 1
ATOM 1294 C C . GLY B 2 47 ? -17.110 -3.342 -17.554 1.00 61.92 630 GLY A C 1
ATOM 1295 O O . GLY B 2 47 ? -18.153 -2.671 -17.437 1.00 65.57 630 GLY A O 1
ATOM 1296 N N . SER B 2 48 ? -16.047 -3.154 -16.768 1.00 57.29 631 SER A N 1
ATOM 1297 C CA . SER B 2 48 ? -16.051 -2.109 -15.751 1.00 56.74 631 SER A CA 1
ATOM 1298 C C . SER B 2 48 ? -16.331 -0.756 -16.386 1.00 61.45 631 SER A C 1
ATOM 1299 O O . SER B 2 48 ? -17.051 0.072 -15.814 1.00 64.36 631 SER A O 1
ATOM 1302 N N . VAL B 2 49 ? -15.773 -0.523 -17.572 1.00 60.30 632 VAL A N 1
ATOM 1303 C CA . VAL B 2 49 ? -16.152 0.590 -18.438 1.00 63.86 632 VAL A CA 1
ATOM 1304 C C . VAL B 2 49 ? -16.558 -0.045 -19.754 1.00 66.38 632 VAL A C 1
ATOM 1305 O O . VAL B 2 49 ? -16.028 -1.094 -20.127 1.00 70.53 632 VAL A O 1
ATOM 1309 N N . GLU B 2 50 ? -17.505 0.571 -20.458 1.00 65.28 633 GLU A N 1
ATOM 1310 C CA . GLU B 2 50 ? -17.836 0.079 -21.787 1.00 66.66 633 GLU A CA 1
ATOM 1311 C C . GLU B 2 50 ? -16.598 0.131 -22.677 1.00 67.09 633 GLU A C 1
ATOM 1312 O O . GLU B 2 50 ? -15.817 1.087 -22.619 1.00 64.93 633 GLU A O 1
ATOM 1314 N N . LYS B 2 51 ? -16.441 -0.889 -23.515 1.00 68.87 634 LYS A N 1
ATOM 1315 C CA . LYS B 2 51 ? -15.222 -1.084 -24.301 1.00 71.89 634 LYS A CA 1
ATOM 1316 C C . LYS B 2 51 ? -14.041 -0.955 -23.328 1.00 70.52 634 LYS A C 1
ATOM 1317 O O . LYS B 2 51 ? -14.141 -1.331 -22.158 1.00 73.50 634 LYS A O 1
ATOM 1319 N N . LEU B 2 52 ? -12.926 -0.394 -23.777 1.00 68.22 635 LEU A N 1
ATOM 1320 C CA . LEU B 2 52 ? -11.771 -0.085 -22.937 1.00 60.08 635 LEU A CA 1
ATOM 1321 C C . LEU B 2 52 ? -11.084 -1.329 -22.372 1.00 52.82 635 LEU A C 1
ATOM 1322 O O . LEU B 2 52 ? -9.858 -1.380 -22.414 1.00 52.79 635 LEU A O 1
ATOM 1327 N N . TYR B 2 53 ? -11.837 -2.335 -21.864 1.00 50.27 636 TYR A N 1
ATOM 1328 C CA . TYR B 2 53 ? -11.212 -3.542 -21.301 1.00 47.08 636 TYR A CA 1
ATOM 1329 C C . TYR B 2 53 ? -11.849 -4.823 -21.829 1.00 48.77 636 TYR A C 1
ATOM 1330 O O . TYR B 2 53 ? -11.725 -5.881 -21.182 1.00 52.30 636 TYR A O 1
ATOM 1339 N N . ASP B 2 54 ? -12.489 -4.767 -23.014 1.00 52.18 637 ASP A N 1
ATOM 1340 C CA . ASP B 2 54 ? -13.301 -5.906 -23.421 1.00 59.18 637 ASP A CA 1
ATOM 1341 C C . ASP B 2 54 ? -12.485 -7.168 -23.675 1.00 58.67 637 ASP A C 1
ATOM 1342 O O . ASP B 2 54 ? -13.053 -8.263 -23.670 1.00 62.67 637 ASP A O 1
ATOM 1347 N N . ASN B 2 55 ? -11.175 -7.064 -23.883 1.00 53.37 638 ASN A N 1
ATOM 1348 C CA . ASN B 2 55 ? -10.365 -8.248 -24.139 1.00 51.41 638 ASN A CA 1
ATOM 1349 C C . ASN B 2 55 ? -9.234 -8.404 -23.122 1.00 50.60 638 ASN A C 1
ATOM 1350 O O . ASN B 2 55 ? -8.218 -9.016 -23.438 1.00 51.39 638 ASN A O 1
ATOM 1355 N N . ILE B 2 56 ? -9.384 -7.843 -21.918 1.00 47.94 639 ILE A N 1
ATOM 1356 C CA . ILE B 2 56 ? -8.300 -7.923 -20.947 1.00 45.17 639 ILE A CA 1
ATOM 1357 C C . ILE B 2 56 ? -8.115 -9.386 -20.537 1.00 46.39 639 ILE A C 1
ATOM 1358 O O . ILE B 2 56 ? -9.066 -10.186 -20.543 1.00 47.52 639 ILE A O 1
ATOM 1363 N N . GLU B 2 57 ? -6.863 -9.749 -20.210 1.00 44.15 640 GLU A N 1
ATOM 1364 C CA . GLU B 2 57 ? -6.515 -11.087 -19.754 1.00 41.98 640 GLU A CA 1
ATOM 1365 C C . GLU B 2 57 ? -5.500 -10.950 -18.631 1.00 40.22 640 GLU A C 1
ATOM 1366 O O . GLU B 2 57 ? -4.834 -9.919 -18.507 1.00 42.10 640 GLU A O 1
ATOM 1372 N N . TYR B 2 58 ? -5.411 -12.002 -17.817 1.00 38.38 641 TYR A N 1
ATOM 1373 C CA . TYR B 2 58 ? -4.558 -12.029 -16.631 1.00 36.52 641 TYR A CA 1
ATOM 1374 C C . TYR B 2 58 ? -3.602 -13.208 -16.695 1.00 36.21 641 TYR A C 1
ATOM 1375 O O . TYR B 2 58 ? -4.000 -14.328 -17.085 1.00 37.89 641 TYR A O 1
ATOM 1384 N N . VAL B 2 59 ? -2.341 -12.986 -16.292 1.00 34.70 642 VAL A N 1
ATOM 1385 C CA . VAL B 2 59 ? -1.369 -14.082 -16.307 1.00 34.99 642 VAL A CA 1
ATOM 1386 C C . VAL B 2 59 ? -0.596 -14.083 -14.993 1.00 32.85 642 VAL A C 1
ATOM 1387 O O . VAL B 2 59 ? 0.004 -13.062 -14.668 1.00 33.78 642 VAL A O 1
ATOM 1391 N N . PRO B 2 60 ? -0.543 -15.195 -14.232 1.00 32.20 643 PRO A N 1
ATOM 1392 C CA . PRO B 2 60 ? -1.230 -16.471 -14.440 1.00 33.28 643 PRO A CA 1
ATOM 1393 C C . PRO B 2 60 ? -2.726 -16.362 -14.208 1.00 34.03 643 PRO A C 1
ATOM 1394 O O . PRO B 2 60 ? -3.164 -15.530 -13.420 1.00 32.82 643 PRO A O 1
ATOM 1398 N N . LYS B 2 61 ? -3.534 -17.177 -14.906 1.00 35.49 644 LYS A N 1
ATOM 1399 C CA . LYS B 2 61 ? -4.969 -17.091 -14.641 1.00 39.05 644 LYS A CA 1
ATOM 1400 C C . LYS B 2 61 ? -5.312 -17.433 -13.198 1.00 35.39 644 LYS A C 1
ATOM 1401 O O . LYS B 2 61 ? -6.288 -16.895 -12.652 1.00 34.84 644 LYS A O 1
ATOM 1405 N N . LYS B 2 62 ? -4.489 -18.273 -12.544 1.00 34.70 645 LYS A N 1
ATOM 1406 C CA . LYS B 2 62 ? -4.695 -18.688 -11.163 1.00 32.52 645 LYS A CA 1
ATOM 1407 C C . LYS B 2 62 ? -3.916 -17.847 -10.146 1.00 33.04 645 LYS A C 1
ATOM 1408 O O . LYS B 2 62 ? -3.720 -18.285 -8.991 1.00 31.48 645 LYS A O 1
ATOM 1414 N N . SER B 2 63 ? -3.573 -16.596 -10.493 1.00 29.73 646 SER A N 1
ATOM 1415 C CA . SER B 2 63 ? -2.999 -15.708 -9.481 1.00 28.12 646 SER A CA 1
ATOM 1416 C C . SER B 2 63 ? -3.970 -15.513 -8.322 1.00 27.05 646 SER A C 1
ATOM 1417 O O . SER B 2 63 ? -5.179 -15.445 -8.540 1.00 30.65 646 SER A O 1
ATOM 1420 N N . PRO B 2 64 ? -3.477 -15.374 -7.080 1.00 27.14 647 PRO A N 1
ATOM 1421 C CA . PRO B 2 64 ? -2.063 -15.284 -6.684 1.00 23.65 647 PRO A CA 1
ATOM 1422 C C . PRO B 2 64 ? -1.477 -16.634 -6.347 1.00 24.09 647 PRO A C 1
ATOM 1423 O O . PRO B 2 64 ? -0.276 -16.650 -5.955 1.00 25.54 647 PRO A O 1
ATOM 1427 N N . TYR B 2 65 ? -2.265 -17.716 -6.416 1.00 27.45 648 TYR A N 1
ATOM 1428 C CA . TYR B 2 65 ? -1.708 -19.014 -6.035 1.00 28.41 648 TYR A CA 1
ATOM 1429 C C . TYR B 2 65 ? -0.587 -19.436 -6.974 1.00 28.40 648 TYR A C 1
ATOM 1430 O O . TYR B 2 65 ? 0.347 -20.155 -6.566 1.00 28.55 648 TYR A O 1
ATOM 1439 N N . VAL B 2 66 ? -0.702 -19.064 -8.249 1.00 28.02 649 VAL A N 1
ATOM 1440 C CA . VAL B 2 66 ? 0.291 -19.339 -9.278 1.00 29.15 649 VAL A CA 1
ATOM 1441 C C . VAL B 2 66 ? 0.874 -18.008 -9.746 1.00 28.52 649 VAL A C 1
ATOM 1442 O O . VAL B 2 66 ? 0.142 -17.033 -9.908 1.00 28.19 649 VAL A O 1
ATOM 1446 N N . VAL B 2 67 ? 2.207 -17.960 -9.924 1.00 26.76 650 VAL A N 1
ATOM 1447 C CA . VAL B 2 67 ? 2.926 -16.752 -10.317 1.00 26.54 650 VAL A CA 1
ATOM 1448 C C . VAL B 2 67 ? 3.852 -17.070 -11.495 1.00 28.85 650 VAL A C 1
ATOM 1449 O O . VAL B 2 67 ? 4.133 -18.234 -11.797 1.00 30.00 650 VAL A O 1
ATOM 1453 N N . LEU B 2 68 ? 4.305 -16.029 -12.170 1.00 26.23 651 LEU A N 1
ATOM 1454 C CA . LEU B 2 68 ? 5.370 -16.202 -13.188 1.00 27.18 651 LEU A CA 1
ATOM 1455 C C . LEU B 2 68 ? 6.726 -16.027 -12.511 1.00 31.76 651 LEU A C 1
ATOM 1456 O O . LEU B 2 68 ? 6.940 -15.052 -11.780 1.00 30.23 651 LEU A O 1
ATOM 1461 N N . THR B 2 69 ? 7.666 -16.928 -12.770 1.00 30.52 652 THR A N 1
ATOM 1462 C CA . THR B 2 69 ? 8.977 -16.747 -12.176 1.00 30.08 652 THR A CA 1
ATOM 1463 C C . THR B 2 69 ? 10.028 -17.363 -13.105 1.00 35.41 652 THR A C 1
ATOM 1464 O O . THR B 2 69 ? 9.742 -18.265 -13.889 1.00 36.13 652 THR A O 1
ATOM 1468 N N . LYS B 2 70 ? 11.260 -16.897 -12.973 1.00 35.76 653 LYS A N 1
ATOM 1469 C CA . LYS B 2 70 ? 12.313 -17.346 -13.875 1.00 39.31 653 LYS A CA 1
ATOM 1470 C C . LYS B 2 70 ? 12.875 -18.669 -13.393 1.00 41.61 653 LYS A C 1
ATOM 1471 O O . LYS B 2 70 ? 13.284 -18.793 -12.242 1.00 42.78 653 LYS A O 1
ATOM 1477 N N . GLU B 2 71 ? 12.939 -19.657 -14.301 1.00 45.39 654 GLU A N 1
ATOM 1478 C CA . GLU B 2 71 ? 13.569 -20.948 -14.023 1.00 52.00 654 GLU A CA 1
ATOM 1479 C C . GLU B 2 71 ? 14.436 -21.208 -15.236 1.00 59.74 654 GLU A C 1
ATOM 1480 O O . GLU B 2 71 ? 13.906 -21.381 -16.336 1.00 58.63 654 GLU A O 1
ATOM 1486 N N . GLU B 2 72 ? 15.749 -21.168 -15.038 1.00 70.81 655 GLU A N 1
ATOM 1487 C CA . GLU B 2 72 ? 16.733 -21.247 -16.117 1.00 81.88 655 GLU A CA 1
ATOM 1488 C C . GLU B 2 72 ? 16.523 -20.045 -17.027 1.00 81.36 655 GLU A C 1
ATOM 1489 O O . GLU B 2 72 ? 16.621 -18.899 -16.547 1.00 81.77 655 GLU A O 1
ATOM 1495 N N . THR B 2 73 ? 16.251 -20.224 -18.309 1.00 78.17 656 THR A N 1
ATOM 1496 C CA . THR B 2 73 ? 16.010 -19.125 -19.229 1.00 74.00 656 THR A CA 1
ATOM 1497 C C . THR B 2 73 ? 14.582 -19.188 -19.753 1.00 66.49 656 THR A C 1
ATOM 1498 O O . THR B 2 73 ? 14.310 -18.928 -20.925 1.00 65.53 656 THR A O 1
ATOM 1502 N N . LYS B 2 74 ? 13.654 -19.552 -18.865 1.00 56.89 657 LYS A N 1
ATOM 1503 C CA . LYS B 2 74 ? 12.232 -19.618 -19.173 1.00 53.65 657 LYS A CA 1
ATOM 1504 C C . LYS B 2 74 ? 11.487 -18.945 -18.039 1.00 47.01 657 LYS A C 1
ATOM 1505 O O . LYS B 2 74 ? 11.883 -19.077 -16.885 1.00 44.66 657 LYS A O 1
ATOM 1508 N N . LEU B 2 75 ? 10.398 -18.282 -18.383 1.00 45.74 658 LEU A N 1
ATOM 1509 C CA . LEU B 2 75 ? 9.451 -17.775 -17.404 1.00 40.88 658 LEU A CA 1
ATOM 1510 C C . LEU B 2 75 ? 8.369 -18.828 -17.254 1.00 44.11 658 LEU A C 1
ATOM 1511 O O . LEU B 2 75 ? 7.726 -19.208 -18.231 1.00 49.12 658 LEU A O 1
ATOM 1516 N N . LYS B 2 76 ? 8.215 -19.353 -16.039 1.00 40.37 659 LYS A N 1
ATOM 1517 C CA . LYS B 2 76 ? 7.382 -20.515 -15.810 1.00 40.84 659 LYS A CA 1
ATOM 1518 C C . LYS B 2 76 ? 6.297 -20.160 -14.818 1.00 37.31 659 LYS A C 1
ATOM 1519 O O . LYS B 2 76 ? 6.493 -19.300 -13.965 1.00 35.05 659 LYS A O 1
ATOM 1525 N N . GLU B 2 77 ? 5.149 -20.819 -14.936 1.00 42.42 660 GLU A N 1
ATOM 1526 C CA . GLU B 2 77 ? 4.097 -20.668 -13.930 1.00 36.48 660 GLU A CA 1
ATOM 1527 C C . GLU B 2 77 ? 4.370 -21.648 -12.797 1.00 36.26 660 GLU A C 1
ATOM 1528 O O . GLU B 2 77 ? 4.520 -22.864 -13.050 1.00 38.32 660 GLU A O 1
ATOM 1534 N N . LYS B 2 78 ? 4.457 -21.126 -11.557 1.00 34.81 661 LYS A N 1
ATOM 1535 C CA . LYS B 2 78 ? 4.828 -21.928 -10.394 1.00 38.09 661 LYS A CA 1
ATOM 1536 C C . LYS B 2 78 ? 3.903 -21.633 -9.221 1.00 34.16 661 LYS A C 1
ATOM 1537 O O . LYS B 2 78 ? 3.451 -20.505 -9.054 1.00 31.45 661 LYS A O 1
ATOM 1543 N N . LEU B 2 79 ? 3.678 -22.630 -8.349 1.00 32.57 662 LEU A N 1
ATOM 1544 C CA . LEU B 2 79 ? 2.882 -22.366 -7.144 1.00 31.23 662 LEU A CA 1
ATOM 1545 C C . LEU B 2 79 ? 3.685 -21.480 -6.202 1.00 31.21 662 LEU A C 1
ATOM 1546 O O . LEU B 2 79 ? 4.809 -21.857 -5.810 1.00 32.27 662 LEU A O 1
ATOM 1551 N N . LEU B 2 80 ? 3.092 -20.360 -5.835 1.00 27.85 663 LEU A N 1
ATOM 1552 C CA . LEU B 2 80 ? 3.746 -19.371 -4.962 1.00 26.22 663 LEU A CA 1
ATOM 1553 C C . LEU B 2 80 ? 4.076 -19.991 -3.603 1.00 35.25 663 LEU A C 1
ATOM 1554 O O . LEU B 2 80 ? 5.147 -19.723 -3.020 1.00 28.67 663 LEU A O 1
ATOM 1559 N N . SER B 2 81 ? 3.192 -20.858 -3.106 1.00 31.63 664 SER A N 1
ATOM 1560 C CA . SER B 2 81 ? 3.428 -21.410 -1.768 1.00 36.85 664 SER A CA 1
ATOM 1561 C C . SER B 2 81 ? 4.608 -22.357 -1.730 1.00 36.16 664 SER A C 1
ATOM 1562 O O . SER B 2 81 ? 5.125 -22.629 -0.635 1.00 38.88 664 SER A O 1
ATOM 1565 N N . LYS B 2 82 ? 5.072 -22.877 -2.872 1.00 32.50 665 LYS A N 1
ATOM 1566 C CA . LYS B 2 82 ? 6.316 -23.649 -2.893 1.00 33.47 665 LYS A CA 1
ATOM 1567 C C . LYS B 2 82 ? 7.565 -22.824 -3.242 1.00 35.54 665 LYS A C 1
ATOM 1568 O O . LYS B 2 82 ? 8.688 -23.365 -3.173 1.00 39.37 665 LYS A O 1
ATOM 1574 N N . LEU B 2 83 ? 7.384 -21.622 -3.790 1.00 30.99 666 LEU A N 1
ATOM 1575 C CA . LEU B 2 83 ? 8.490 -20.690 -3.972 1.00 27.61 666 LEU A CA 1
ATOM 1576 C C . LEU B 2 83 ? 8.868 -20.046 -2.651 1.00 28.83 666 LEU A C 1
ATOM 1577 O O . LEU B 2 83 ? 10.060 -19.776 -2.379 1.00 29.57 666 LEU A O 1
ATOM 1582 N N . ILE B 2 84 ? 7.842 -19.657 -1.896 1.00 29.09 667 ILE A N 1
ATOM 1583 C CA . ILE B 2 84 ? 8.027 -19.001 -0.606 1.00 28.87 667 ILE A CA 1
ATOM 1584 C C . ILE B 2 84 ? 7.181 -19.738 0.415 1.00 27.97 667 ILE A C 1
ATOM 1585 O O . ILE B 2 84 ? 5.948 -19.571 0.465 1.00 33.57 667 ILE A O 1
ATOM 1590 N N . TYR B 2 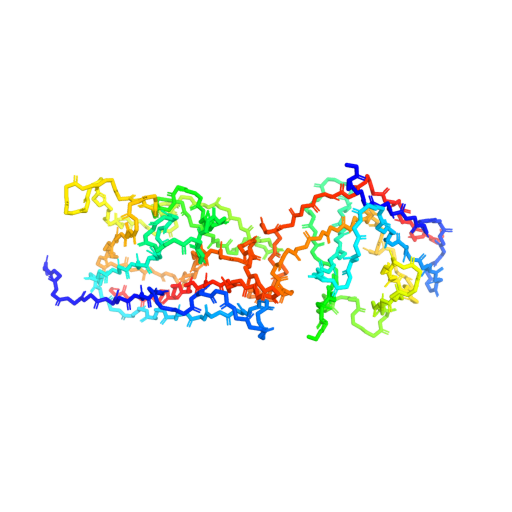85 ? 7.837 -20.442 1.314 1.00 26.03 668 TYR A N 1
ATOM 1591 C CA . TYR B 2 85 ? 7.091 -21.202 2.300 1.00 27.45 668 TYR A CA 1
ATOM 1592 C C . TYR B 2 85 ? 6.420 -20.256 3.302 1.00 30.02 668 TYR A C 1
ATOM 1593 O O . TYR B 2 85 ? 7.036 -19.266 3.748 1.00 29.76 668 TYR A O 1
ATOM 1602 N N . GLY B 2 86 ? 5.146 -20.545 3.615 1.00 28.49 669 GLY A N 1
ATOM 1603 C CA . GLY B 2 86 ? 4.455 -19.876 4.709 1.00 30.06 669 GLY A CA 1
ATOM 1604 C C . GLY B 2 86 ? 3.695 -18.643 4.297 1.00 32.97 669 GLY A C 1
ATOM 1605 O O . GLY B 2 86 ? 3.154 -17.949 5.166 1.00 33.21 669 GLY A O 1
ATOM 1606 N N . LEU B 2 87 ? 3.676 -18.332 3.013 1.00 30.22 670 LEU A N 1
ATOM 1607 C CA . LEU B 2 87 ? 2.894 -17.199 2.520 1.00 37.52 670 LEU A CA 1
ATOM 1608 C C . LEU B 2 87 ? 1.413 -17.434 2.840 1.00 33.31 670 LEU A C 1
ATOM 1609 O O . LEU B 2 87 ? 0.920 -18.568 2.903 1.00 35.61 670 LEU A O 1
ATOM 1614 N N . LEU B 2 88 ? 0.692 -16.367 3.131 1.00 29.67 671 LEU A N 1
ATOM 1615 C CA . LEU B 2 88 ? -0.722 -16.482 3.489 1.00 32.38 671 LEU A CA 1
ATOM 1616 C C . LEU B 2 88 ? -1.531 -15.956 2.328 1.00 29.78 671 LEU A C 1
ATOM 1617 O O . LEU B 2 88 ? -1.305 -14.818 1.884 1.00 28.21 671 LEU A O 1
ATOM 1622 N N . ILE B 2 89 ? -2.511 -16.752 1.881 1.00 28.21 672 ILE A N 1
ATOM 1623 C CA . ILE B 2 89 ? -3.415 -16.348 0.793 1.00 25.86 672 ILE A CA 1
ATOM 1624 C C . ILE B 2 89 ? -4.823 -16.652 1.280 1.00 29.87 672 ILE A C 1
ATOM 1625 O O . ILE B 2 89 ? -5.155 -17.832 1.510 1.00 30.37 672 ILE A O 1
ATOM 1630 N N . SER B 2 90 ? -5.612 -15.619 1.505 1.00 29.48 673 SER A N 1
ATOM 1631 C CA . SER B 2 90 ? -7.016 -15.896 1.908 1.00 31.58 673 SER A CA 1
ATOM 1632 C C . SER B 2 90 ? -7.827 -16.326 0.698 1.00 31.23 673 SER A C 1
ATOM 1633 O O . SER B 2 90 ? -7.669 -15.774 -0.379 1.00 28.61 673 SER A O 1
ATOM 1636 N N . PRO B 2 91 ? -8.741 -17.285 0.845 1.00 30.23 674 PRO A N 1
ATOM 1637 C CA . PRO B 2 91 ? -9.509 -17.704 -0.331 1.00 31.37 674 PRO A CA 1
ATOM 1638 C C . PRO B 2 91 ? -10.353 -16.574 -0.896 1.00 31.56 674 PRO A C 1
ATOM 1639 O O . PRO B 2 91 ? -10.679 -16.601 -2.096 1.00 32.97 674 PRO A O 1
ATOM 1643 N N . THR B 2 92 ? -10.817 -15.654 -0.045 1.00 31.73 675 THR A N 1
ATOM 1644 C CA . THR B 2 92 ? -11.650 -14.528 -0.478 1.00 32.34 675 THR A CA 1
ATOM 1645 C C . THR B 2 92 ? -11.046 -13.216 -0.016 1.00 33.28 675 THR A C 1
ATOM 1646 O O . THR B 2 92 ? -10.266 -13.163 0.939 1.00 35.61 675 THR A O 1
ATOM 1650 N N . VAL B 2 93 ? -11.426 -12.156 -0.732 1.00 32.06 676 VAL A N 1
ATOM 1651 C CA . VAL B 2 93 ? -10.995 -10.784 -0.468 1.00 36.76 676 VAL A CA 1
ATOM 1652 C C . VAL B 2 93 ? -12.258 -9.937 -0.543 1.00 32.90 676 VAL A C 1
ATOM 1653 O O . VAL B 2 93 ? -12.923 -9.920 -1.589 1.00 35.55 676 VAL A O 1
ATOM 1657 N N . ASN B 2 94 ? -12.639 -9.333 0.581 1.00 38.53 677 ASN A N 1
ATOM 1658 C CA . ASN B 2 94 ? -13.907 -8.600 0.676 1.00 45.40 677 ASN A CA 1
ATOM 1659 C C . ASN B 2 94 ? -15.061 -9.400 0.070 1.00 47.83 677 ASN A C 1
ATOM 1660 O O . ASN B 2 94 ? -15.840 -8.900 -0.747 1.00 48.09 677 ASN A O 1
ATOM 1665 N N . GLU B 2 95 ? -15.183 -10.660 0.517 1.00 47.05 678 GLU A N 1
ATOM 1666 C CA . GLU B 2 95 ? -16.254 -11.602 0.198 1.00 50.22 678 GLU A CA 1
ATOM 1667 C C . GLU B 2 95 ? -16.260 -12.062 -1.250 1.00 47.16 678 GLU A C 1
ATOM 1668 O O . GLU B 2 95 ? -17.221 -12.704 -1.671 1.00 51.76 678 GLU A O 1
ATOM 1674 N N . LYS B 2 96 ? -15.232 -11.769 -2.027 1.00 41.78 679 LYS A N 1
ATOM 1675 C CA . LYS B 2 96 ? -15.157 -12.240 -3.400 1.00 44.05 679 LYS A CA 1
ATOM 1676 C C . LYS B 2 96 ? -13.952 -13.145 -3.564 1.00 38.08 679 LYS A C 1
ATOM 1677 O O . LYS B 2 96 ? -12.991 -13.065 -2.794 1.00 35.35 679 LYS A O 1
ATOM 1683 N N . GLU B 2 97 ? -13.967 -13.946 -4.630 1.00 36.98 680 GLU A N 1
ATOM 1684 C CA . GLU B 2 97 ? -12.814 -14.810 -4.882 1.00 36.42 680 GLU A CA 1
ATOM 1685 C C . GLU B 2 97 ? -11.512 -14.009 -4.958 1.00 35.54 680 GLU A C 1
ATOM 1686 O O . GLU B 2 97 ? -11.451 -12.964 -5.613 1.00 34.58 680 GLU A O 1
ATOM 1692 N N . ASN B 2 98 ? -10.446 -14.529 -4.336 1.00 30.14 681 ASN A N 1
ATOM 1693 C CA . ASN B 2 98 ? -9.095 -13.944 -4.483 1.00 27.74 681 ASN A CA 1
ATOM 1694 C C . ASN B 2 98 ? -8.546 -14.375 -5.836 1.00 31.03 681 ASN A C 1
ATOM 1695 O O . ASN B 2 98 ? -7.859 -15.393 -5.952 1.00 30.34 681 ASN A O 1
ATOM 1700 N N . ASN B 2 99 ? -8.829 -13.588 -6.880 1.00 29.61 682 ASN A N 1
ATOM 1701 C CA . ASN B 2 99 ? -8.545 -13.947 -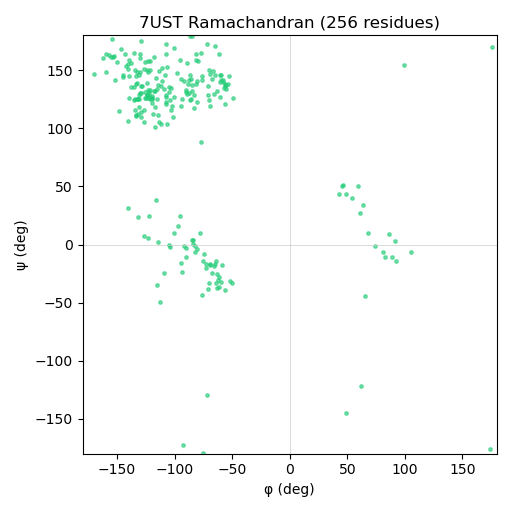8.257 1.00 28.80 682 ASN A CA 1
ATOM 1702 C C . ASN B 2 99 ? -8.782 -12.687 -9.077 1.00 29.12 682 ASN A C 1
ATOM 1703 O O . ASN B 2 99 ? -9.661 -11.902 -8.730 1.00 30.57 682 ASN A O 1
ATOM 1708 N N . PHE B 2 100 ? -8.004 -12.512 -10.145 1.00 30.56 683 PHE A N 1
ATOM 1709 C CA . PHE B 2 100 ? -8.140 -11.288 -10.942 1.00 29.71 683 PHE A CA 1
ATOM 1710 C C . PHE B 2 100 ? -9.510 -11.192 -11.637 1.00 34.80 683 PHE A C 1
ATOM 1711 O O . PHE B 2 100 ? -9.899 -10.099 -12.056 1.00 35.32 683 PHE A O 1
ATOM 1719 N N . LYS B 2 101 ? -10.261 -12.286 -11.757 1.00 34.69 684 LYS A N 1
ATOM 1720 C CA . LYS B 2 101 ? -11.618 -12.153 -12.316 1.00 37.94 684 LYS A CA 1
ATOM 1721 C C . LYS B 2 101 ? -12.525 -11.292 -11.433 1.00 36.71 684 LYS A C 1
ATOM 1722 O O . LYS B 2 101 ? -13.556 -10.777 -11.893 1.00 37.44 684 LYS A O 1
ATOM 1725 N N . GLU B 2 102 ? -12.114 -11.031 -10.198 1.00 35.43 685 GLU A N 1
ATOM 1726 C CA . GLU B 2 102 ? -12.840 -10.117 -9.333 1.00 37.58 685 GLU A CA 1
ATOM 1727 C C . GLU B 2 102 ? -12.146 -8.776 -9.205 1.00 36.57 685 GLU A C 1
ATOM 1728 O O . GLU B 2 102 ? -12.665 -7.916 -8.504 1.00 36.49 685 GLU A O 1
ATOM 1734 N N . GLY B 2 103 ? -10.970 -8.595 -9.840 1.00 35.23 686 GLY A N 1
ATOM 1735 C CA . GLY B 2 103 ? -10.344 -7.289 -9.939 1.00 33.68 686 GLY A CA 1
ATOM 1736 C C . GLY B 2 103 ? -9.220 -7.076 -8.954 1.00 32.88 686 GLY A C 1
ATOM 1737 O O . GLY B 2 103 ? -8.516 -6.059 -9.039 1.00 32.79 686 GLY A O 1
ATOM 1738 N N A VAL B 2 104 ? -9.011 -7.986 -8.016 0.43 30.50 687 VAL A N 1
ATOM 1739 N N B VAL B 2 104 ? -9.042 -7.981 -7.995 0.57 30.31 687 VAL A N 1
ATOM 1740 C CA A VAL B 2 104 ? -7.956 -7.730 -7.043 0.43 28.33 687 VAL A CA 1
ATOM 1741 C CA B VAL B 2 104 ? -8.082 -7.765 -6.910 0.57 28.64 687 VAL A CA 1
ATOM 1742 C C A VAL B 2 104 ? -7.474 -9.060 -6.489 0.43 27.16 687 VAL A C 1
ATOM 1743 C C B VAL B 2 104 ? -7.479 -9.115 -6.536 0.57 27.01 687 VAL A C 1
ATOM 1744 O O A VAL B 2 104 ? -8.280 -9.972 -6.235 0.43 27.21 687 VAL A O 1
ATOM 1745 O O B VAL B 2 104 ? -8.219 -10.102 -6.406 0.57 27.45 687 VAL A O 1
ATOM 1752 N N . ILE B 2 105 ? -6.156 -9.148 -6.276 1.00 23.82 688 ILE A N 1
ATOM 1753 C CA . ILE B 2 105 ? -5.529 -10.308 -5.614 1.00 24.73 688 ILE A CA 1
ATOM 1754 C C . ILE B 2 105 ? -4.758 -9.787 -4.413 1.00 24.88 688 ILE A C 1
ATOM 1755 O O . ILE B 2 105 ? -4.293 -8.638 -4.400 1.00 23.19 688 ILE A O 1
ATOM 1760 N N . GLU B 2 106 ? -4.654 -10.623 -3.384 1.00 23.88 689 GLU A N 1
ATOM 1761 C CA . GLU B 2 106 ? -3.947 -10.192 -2.176 1.00 23.82 689 GLU A CA 1
ATOM 1762 C C . GLU B 2 106 ? -3.219 -11.378 -1.595 1.00 25.09 689 GLU A C 1
ATOM 1763 O O . GLU B 2 106 ? -3.717 -12.520 -1.672 1.00 26.77 689 GLU A O 1
ATOM 1769 N N . PHE B 2 107 ? -2.039 -11.113 -0.989 1.00 22.61 690 PHE A N 1
ATOM 1770 C CA . PHE B 2 107 ? -1.363 -12.159 -0.230 1.00 22.32 690 PHE A CA 1
ATOM 1771 C C . PHE B 2 107 ? -0.462 -11.512 0.821 1.00 22.89 690 PHE A C 1
ATOM 1772 O O . PHE B 2 107 ? -0.119 -10.337 0.701 1.00 24.10 690 PHE A O 1
ATOM 1780 N N . THR B 2 108 ? -0.067 -12.274 1.833 1.00 22.07 691 THR A N 1
ATOM 1781 C CA . THR B 2 108 ? 0.802 -11.704 2.875 1.00 23.92 691 THR A CA 1
ATOM 1782 C C . THR B 2 108 ? 2.077 -12.541 2.946 1.00 25.67 691 THR A C 1
ATOM 1783 O O . THR B 2 108 ? 2.023 -13.756 3.055 1.00 26.17 691 THR A O 1
ATOM 1787 N N . LEU B 2 109 ? 3.213 -11.875 2.885 1.00 22.46 692 LEU A N 1
ATOM 1788 C CA . LEU B 2 109 ? 4.490 -12.624 2.935 1.00 23.16 692 LEU A CA 1
ATOM 1789 C C . LEU B 2 109 ? 4.835 -13.016 4.366 1.00 25.55 692 LEU A C 1
ATOM 1790 O O . LEU B 2 109 ? 4.304 -12.486 5.330 1.00 27.16 692 LEU A O 1
ATOM 1795 N N . PRO B 2 110 ? 5.676 -14.047 4.543 1.00 24.67 693 PRO A N 1
ATOM 1796 C CA . PRO B 2 110 ? 5.843 -14.683 5.856 1.00 25.14 693 PRO A CA 1
ATOM 1797 C C . PRO B 2 110 ? 6.862 -13.961 6.722 1.00 26.44 693 PRO A C 1
ATOM 1798 O O . PRO B 2 110 ? 7.479 -12.962 6.309 1.00 27.52 693 PRO A O 1
ATOM 1802 N N . PRO B 2 111 ? 7.073 -14.457 7.950 1.00 30.80 694 PRO A N 1
ATOM 1803 C CA . PRO B 2 111 ? 8.065 -13.822 8.834 1.00 33.05 694 PRO A CA 1
ATOM 1804 C C . PRO B 2 111 ? 9.490 -13.968 8.373 1.00 30.30 694 PRO A C 1
ATOM 1805 O O . PRO B 2 111 ? 10.307 -13.138 8.778 1.00 32.53 694 PRO A O 1
ATOM 1809 N N . VAL B 2 112 ? 9.824 -14.991 7.581 1.00 28.36 695 VAL A N 1
ATOM 1810 C CA . VAL B 2 112 ? 11.217 -15.224 7.180 1.00 29.72 695 VAL A CA 1
ATOM 1811 C C . VAL B 2 112 ? 11.281 -15.603 5.712 1.00 30.99 695 VAL A C 1
ATOM 1812 O O . VAL B 2 112 ? 10.511 -16.451 5.261 1.00 29.46 695 VAL A O 1
ATOM 1816 N N . VAL B 2 113 ? 12.229 -15.020 4.971 1.00 26.38 696 VAL A N 1
ATOM 1817 C CA . VAL B 2 113 ? 12.534 -15.436 3.602 1.00 25.72 696 VAL A CA 1
ATOM 1818 C C . VAL B 2 113 ? 14.038 -15.563 3.497 1.00 26.82 696 VAL A C 1
ATOM 1819 O O . VAL B 2 113 ? 14.758 -14.646 3.889 1.00 29.03 696 VAL A O 1
ATOM 1823 N N . HIS B 2 114 ? 14.519 -16.736 3.065 1.00 27.22 697 HIS A N 1
ATOM 1824 C CA . HIS B 2 114 ? 15.952 -16.912 3.129 1.00 29.60 697 HIS A CA 1
ATOM 1825 C C . HIS B 2 114 ? 16.662 -16.551 1.857 1.00 32.85 697 HIS A C 1
ATOM 1826 O O . HIS B 2 114 ? 17.863 -16.253 1.924 1.00 35.14 697 HIS A O 1
ATOM 1833 N N . LYS B 2 115 ? 15.992 -16.587 0.721 1.00 31.32 698 LYS A N 1
ATOM 1834 C CA . LYS B 2 115 ? 16.677 -16.380 -0.554 1.00 30.29 698 LYS A CA 1
ATOM 1835 C C . LYS B 2 115 ? 15.937 -15.401 -1.423 1.00 32.46 698 LYS A C 1
ATOM 1836 O O . LYS B 2 115 ? 14.709 -15.430 -1.469 1.00 30.73 698 LYS A O 1
ATOM 1839 N N . ALA B 2 116 ? 16.680 -14.502 -2.097 1.00 31.34 699 ALA A N 1
ATOM 1840 C CA . ALA B 2 116 ? 16.008 -13.512 -2.939 1.00 30.47 699 ALA A CA 1
ATOM 1841 C C . ALA B 2 116 ? 15.142 -14.218 -3.973 1.00 29.43 699 ALA A C 1
ATOM 1842 O O . ALA B 2 116 ? 15.567 -15.213 -4.582 1.00 30.93 699 ALA A O 1
ATOM 1844 N N . THR B 2 117 ? 13.906 -13.720 -4.136 1.00 27.87 700 THR A N 1
ATOM 1845 C CA . THR B 2 117 ? 12.878 -14.395 -4.942 1.00 29.03 700 THR A CA 1
ATOM 1846 C C . THR B 2 117 ? 12.120 -13.345 -5.725 1.00 27.41 700 THR A C 1
ATOM 1847 O O . THR B 2 117 ? 11.601 -12.409 -5.117 1.00 29.98 700 THR A O 1
ATOM 1851 N N . VAL B 2 118 ? 12.038 -13.502 -7.059 1.00 28.46 701 VAL A N 1
ATOM 1852 C CA . VAL B 2 118 ? 11.366 -12.520 -7.895 1.00 28.01 701 VAL A CA 1
ATOM 1853 C C . VAL B 2 118 ? 10.265 -13.230 -8.665 1.00 26.42 701 VAL A C 1
ATOM 1854 O O . VAL B 2 118 ? 10.517 -14.284 -9.277 1.00 28.07 701 VAL A O 1
ATOM 1858 N N . PHE B 2 119 ? 9.081 -12.644 -8.671 1.00 27.62 702 PHE A N 1
ATOM 1859 C CA . PHE B 2 119 ? 8.007 -13.228 -9.474 1.00 27.72 702 PHE A CA 1
ATOM 1860 C C . PHE B 2 119 ? 7.121 -12.108 -10.000 1.00 26.73 702 PHE A C 1
ATOM 1861 O O . PHE B 2 119 ? 7.214 -10.947 -9.583 1.00 25.32 702 PHE A O 1
ATOM 1869 N N . TYR B 2 120 ? 6.248 -12.483 -10.952 1.00 26.30 703 TYR A N 1
ATOM 1870 C CA . TYR B 2 120 ? 5.504 -11.479 -11.707 1.00 26.83 703 TYR A CA 1
ATOM 1871 C C . TYR B 2 120 ? 4.045 -11.857 -11.900 1.00 26.24 703 TYR A C 1
ATOM 1872 O O . TYR B 2 120 ? 3.672 -13.041 -11.858 1.00 27.72 703 TYR A O 1
ATOM 1881 N N . PHE B 2 121 ? 3.226 -10.819 -12.118 1.00 26.21 704 PHE A N 1
ATOM 1882 C CA . PHE B 2 121 ? 1.829 -10.935 -12.527 1.00 26.53 704 PHE A CA 1
ATOM 1883 C C . PHE B 2 121 ? 1.650 -10.002 -13.709 1.00 27.80 704 PHE A C 1
ATOM 1884 O O . PHE B 2 121 ? 2.218 -8.912 -13.719 1.00 29.46 704 PHE A O 1
ATOM 1892 N N . ILE B 2 122 ? 0.796 -10.402 -14.649 1.00 30.23 705 ILE A N 1
ATOM 1893 C CA . ILE B 2 122 ? 0.490 -9.587 -15.820 1.00 31.68 705 ILE A CA 1
ATOM 1894 C C . ILE B 2 122 ? -1.015 -9.295 -15.879 1.00 28.31 705 ILE A C 1
ATOM 1895 O O . ILE B 2 122 ? -1.834 -10.218 -15.796 1.00 30.87 705 ILE A O 1
ATOM 1900 N N A CYS B 2 123 ? -1.354 -8.006 -15.951 0.30 28.78 706 CYS A N 1
ATOM 1901 N N B CYS B 2 123 ? -1.381 -8.038 -15.998 0.70 28.83 706 CYS A N 1
ATOM 1902 C CA A CYS B 2 123 ? -2.678 -7.510 -16.320 0.30 30.66 706 CYS A CA 1
ATOM 1903 C CA B CYS B 2 123 ? -2.752 -7.651 -16.325 0.70 29.94 706 CYS A CA 1
ATOM 1904 C C A CYS B 2 123 ? -2.557 -7.024 -17.753 0.30 33.35 706 CYS A C 1
ATOM 1905 C C B CYS B 2 123 ? -2.679 -7.020 -17.702 0.70 33.43 706 CYS A C 1
ATOM 1906 O O A CYS B 2 123 ? -1.967 -5.966 -17.991 0.30 34.40 706 CYS A O 1
ATOM 1907 O O B CYS B 2 123 ? -2.280 -5.861 -17.833 0.70 34.18 706 CYS A O 1
ATOM 1912 N N . ASP B 2 124 ? -3.099 -7.778 -18.710 1.00 36.98 707 ASP A N 1
ATOM 1913 C CA . ASP B 2 124 ? -2.789 -7.513 -20.111 1.00 39.36 707 ASP A CA 1
ATOM 1914 C C . ASP B 2 124 ? -4.020 -7.099 -20.901 1.00 38.69 707 ASP A C 1
ATOM 1915 O O . ASP B 2 124 ? -4.876 -7.947 -21.218 1.00 40.32 707 ASP A O 1
ATOM 1920 N N . ASN B 2 125 ? -4.057 -5.815 -21.227 1.00 38.26 708 ASN A N 1
ATOM 1921 C CA . ASN B 2 125 ? -5.133 -5.220 -22.011 1.00 42.09 708 ASN A CA 1
ATOM 1922 C C . ASN B 2 125 ? -4.745 -5.031 -23.453 1.00 46.16 708 ASN A C 1
ATOM 1923 O O . ASN B 2 125 ? -5.481 -4.365 -24.181 1.00 46.45 708 ASN A O 1
ATOM 1928 N N . SER B 2 126 ? -3.616 -5.590 -23.889 1.00 47.70 709 SER A N 1
ATOM 1929 C CA . SER B 2 126 ? -3.103 -5.245 -25.206 1.00 51.93 709 SER A CA 1
ATOM 1930 C C . SER B 2 126 ? -3.897 -5.887 -26.343 1.00 52.57 709 SER A C 1
ATOM 1931 O O . SER B 2 126 ? -3.693 -5.523 -27.506 1.00 56.89 709 SER A O 1
ATOM 1934 N N . LYS B 2 127 ? -4.831 -6.784 -26.048 1.00 51.68 710 LYS A N 1
ATOM 1935 C CA . LYS B 2 127 ? -5.697 -7.283 -27.108 1.00 56.13 710 LYS A CA 1
ATOM 1936 C C . LYS B 2 127 ? -6.960 -6.445 -27.278 1.00 55.69 710 LYS A C 1
ATOM 1937 O O . LYS B 2 127 ? -7.695 -6.648 -28.247 1.00 56.18 710 LYS A O 1
ATOM 1943 N N . THR B 2 128 ? -7.245 -5.539 -26.343 1.00 48.79 711 THR A N 1
ATOM 1944 C CA . THR B 2 128 ? -8.410 -4.676 -26.469 1.00 55.13 711 THR A CA 1
ATOM 1945 C C . THR B 2 128 ? -8.076 -3.538 -27.409 1.00 62.24 711 THR A C 1
ATOM 1946 O O . THR B 2 128 ? -7.101 -2.809 -27.204 1.00 56.12 711 THR A O 1
ATOM 1950 N N . GLU B 2 129 ? -8.873 -3.421 -28.470 1.00 67.58 712 GLU A N 1
ATOM 1951 C CA . GLU B 2 129 ? -8.680 -2.434 -29.510 1.00 78.13 712 GLU A CA 1
ATOM 1952 C C . GLU B 2 129 ? -9.946 -1.597 -29.594 1.00 85.26 712 GLU A C 1
ATOM 1953 O O . GLU B 2 129 ? -11.054 -2.142 -29.628 1.00 85.17 712 GLU A O 1
ATOM 1959 N N . ASP B 2 130 ? -9.783 -0.282 -29.608 1.00 92.98 713 ASP A N 1
ATOM 1960 C CA . ASP B 2 130 ? -10.929 0.614 -29.710 1.00 103.04 713 ASP A CA 1
ATOM 1961 C C . ASP B 2 130 ? -10.503 1.864 -30.464 1.00 106.95 713 ASP A C 1
ATOM 1962 O O . ASP B 2 130 ? -9.648 2.609 -29.981 1.00 105.87 713 ASP A O 1
ATOM 1967 N N . ASP B 2 131 ? -11.069 2.085 -31.649 1.00 110.66 714 ASP A N 1
ATOM 1968 C CA . ASP B 2 131 ? -10.859 3.345 -32.354 1.00 114.41 714 ASP A CA 1
ATOM 1969 C C . ASP B 2 131 ? -9.384 3.603 -32.643 1.00 109.35 714 ASP A C 1
ATOM 1970 O O . ASP B 2 131 ? -8.874 4.684 -32.338 1.00 109.71 714 ASP A O 1
ATOM 1975 N N . ASN B 2 132 ? -8.687 2.622 -33.226 1.00 105.17 715 ASN A N 1
ATOM 1976 C CA . ASN B 2 132 ? -7.281 2.795 -33.594 1.00 103.13 715 ASN A CA 1
ATOM 1977 C C . ASN B 2 132 ? -6.363 2.770 -32.375 1.00 93.94 715 ASN A C 1
ATOM 1978 O O . ASN B 2 132 ? -5.134 2.875 -32.507 1.00 91.88 715 ASN A O 1
ATOM 1983 N N . LYS B 2 133 ? -6.915 2.624 -31.188 1.00 87.43 716 LYS A N 1
ATOM 1984 C CA . LYS B 2 133 ? -6.114 2.603 -29.978 1.00 77.01 716 LYS A CA 1
ATOM 1985 C C . LYS B 2 133 ? -6.039 1.190 -29.427 1.00 71.90 716 LYS A C 1
ATOM 1986 O O . LYS B 2 133 ? -6.954 0.386 -29.606 1.00 70.28 716 LYS A O 1
ATOM 1992 N N . LYS B 2 134 ? -4.944 0.917 -28.717 1.00 65.22 717 LYS A N 1
ATOM 1993 C CA . LYS B 2 134 ? -4.616 -0.395 -28.197 1.00 63.09 717 LYS A CA 1
ATOM 1994 C C . LYS B 2 134 ? -4.330 -0.245 -26.716 1.00 58.27 717 LYS A C 1
ATOM 1995 O O . LYS B 2 134 ? -3.647 0.699 -26.322 1.00 59.53 717 LYS A O 1
ATOM 1997 N N . GLY B 2 135 ? -4.861 -1.166 -25.906 1.00 55.06 718 GLY A N 1
ATOM 1998 C CA . GLY B 2 135 ? -4.592 -1.148 -24.480 1.00 52.22 718 GLY A CA 1
ATOM 1999 C C . GLY B 2 135 ? -3.168 -1.570 -24.171 1.00 51.39 718 GLY A C 1
ATOM 2000 O O . GLY B 2 135 ? -2.404 -2.006 -25.029 1.00 51.00 718 GLY A O 1
ATOM 2001 N N . ASN B 2 136 ? -2.807 -1.420 -22.902 1.00 47.23 719 ASN A N 1
ATOM 2002 C CA . ASN B 2 136 ? -1.439 -1.633 -22.452 1.00 46.27 719 ASN A CA 1
ATOM 2003 C C . ASN B 2 136 ? -1.322 -2.918 -21.646 1.00 39.59 719 ASN A C 1
ATOM 2004 O O . ASN B 2 136 ? -2.312 -3.501 -21.171 1.00 38.40 719 ASN A O 1
ATOM 2009 N N . ARG B 2 137 ? -0.062 -3.341 -21.508 1.00 42.36 720 ARG A N 1
ATOM 2010 C CA . ARG B 2 137 ? 0.316 -4.538 -20.770 1.00 39.22 720 ARG A CA 1
ATOM 2011 C C . ARG B 2 137 ? 0.863 -4.128 -19.391 1.00 36.55 720 ARG A C 1
ATOM 2012 O O . ARG B 2 137 ? 1.960 -3.580 -19.289 1.00 41.41 720 ARG A O 1
ATOM 2020 N N . GLY B 2 138 ? 0.114 -4.417 -18.336 1.00 30.43 721 GLY A N 1
ATOM 2021 C CA . GLY B 2 138 ? 0.557 -4.062 -16.983 1.00 33.14 721 GLY A CA 1
ATOM 2022 C C . GLY B 2 138 ? 1.357 -5.221 -16.410 1.00 33.22 721 GLY A C 1
ATOM 2023 O O . GLY B 2 138 ? 0.904 -6.357 -16.446 1.00 36.12 721 GLY A O 1
ATOM 2024 N N . ILE B 2 139 ? 2.534 -4.922 -15.857 1.00 30.66 722 ILE A N 1
ATOM 2025 C CA . ILE B 2 139 ? 3.375 -5.955 -15.256 1.00 30.21 722 ILE A CA 1
ATOM 2026 C C . ILE B 2 139 ? 3.677 -5.572 -13.812 1.00 28.92 722 ILE A C 1
ATOM 2027 O O . ILE B 2 139 ? 4.199 -4.480 -13.547 1.00 29.88 722 ILE A O 1
ATOM 2032 N N . VAL B 2 140 ? 3.432 -6.493 -12.885 1.00 25.61 723 VAL A N 1
ATOM 2033 C CA . VAL B 2 140 ? 3.839 -6.307 -11.493 1.00 25.13 723 VAL A CA 1
ATOM 2034 C C . VAL B 2 140 ? 5.052 -7.171 -11.249 1.00 24.76 723 VAL A C 1
ATOM 2035 O O . VAL B 2 140 ? 5.013 -8.376 -11.519 1.00 28.30 723 VAL A O 1
ATOM 2039 N N . GLU B 2 141 ? 6.141 -6.569 -10.778 1.00 26.55 724 GLU A N 1
ATOM 2040 C CA . GLU B 2 141 ? 7.303 -7.362 -10.373 1.00 26.22 724 GLU A CA 1
ATOM 2041 C C . GLU B 2 141 ? 7.369 -7.330 -8.854 1.00 25.36 724 GLU A C 1
ATOM 2042 O O . GLU B 2 141 ? 7.445 -6.240 -8.265 1.00 28.54 724 GLU A O 1
ATOM 2048 N N . VAL B 2 142 ? 7.315 -8.498 -8.211 1.00 22.37 725 VAL A N 1
ATOM 2049 C CA . VAL B 2 142 ? 7.492 -8.607 -6.763 1.00 23.97 725 VAL A CA 1
ATOM 2050 C C . VAL B 2 142 ? 8.893 -9.141 -6.497 1.00 25.11 725 VAL A C 1
ATOM 2051 O O . VAL B 2 142 ? 9.251 -10.241 -6.926 1.00 25.73 725 VAL A O 1
ATOM 2055 N N . TYR B 2 143 ? 9.718 -8.327 -5.865 1.00 24.79 726 TYR A N 1
ATOM 2056 C CA . TYR B 2 143 ? 11.134 -8.654 -5.623 1.00 25.17 726 TYR A CA 1
ATOM 2057 C C . TYR B 2 143 ? 11.276 -8.805 -4.114 1.00 25.61 726 TYR A C 1
ATOM 2058 O O . TYR B 2 143 ? 11.246 -7.807 -3.380 1.00 28.34 726 TYR A O 1
ATOM 2067 N N . VAL B 2 144 ? 11.406 -10.050 -3.629 1.00 26.51 727 VAL A N 1
ATOM 2068 C CA . VAL B 2 144 ? 11.511 -10.287 -2.185 1.00 27.43 727 VAL A CA 1
ATOM 2069 C C . VAL B 2 144 ? 12.972 -10.556 -1.872 1.00 27.90 727 VAL A C 1
ATOM 2070 O O . VAL B 2 144 ? 13.538 -11.545 -2.366 1.00 30.96 727 VAL A O 1
ATOM 2074 N N . GLU B 2 145 ? 13.580 -9.716 -1.038 1.00 27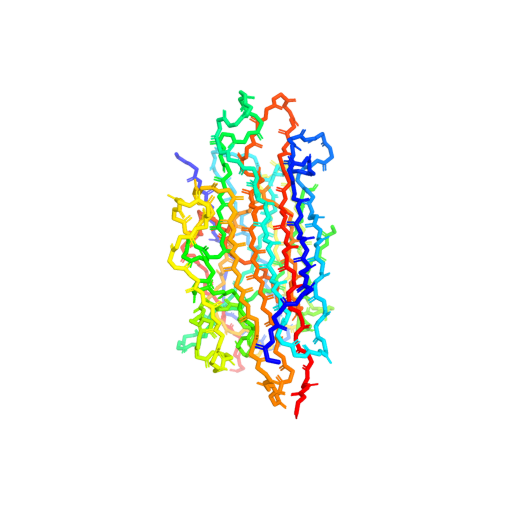.33 728 GLU A N 1
ATOM 2075 C CA . GLU B 2 145 ? 14.954 -9.880 -0.564 1.00 30.63 728 GLU A CA 1
ATOM 2076 C C . GLU B 2 145 ? 14.931 -10.723 0.701 1.00 29.45 728 GLU A C 1
ATOM 2077 O O . GLU B 2 145 ? 13.898 -10.793 1.377 1.00 32.25 728 GLU A O 1
ATOM 2083 N N . PRO B 2 146 ? 16.020 -11.385 1.043 1.00 31.44 729 PRO A N 1
ATOM 2084 C CA . PRO B 2 146 ? 16.034 -12.123 2.317 1.00 30.56 729 PRO A CA 1
ATOM 2085 C C . PRO B 2 146 ? 15.745 -11.227 3.519 1.00 34.07 729 PRO A C 1
ATOM 2086 O O . PRO B 2 146 ? 16.200 -10.065 3.619 1.00 35.23 729 PRO A O 1
ATOM 2090 N N . TYR B 2 147 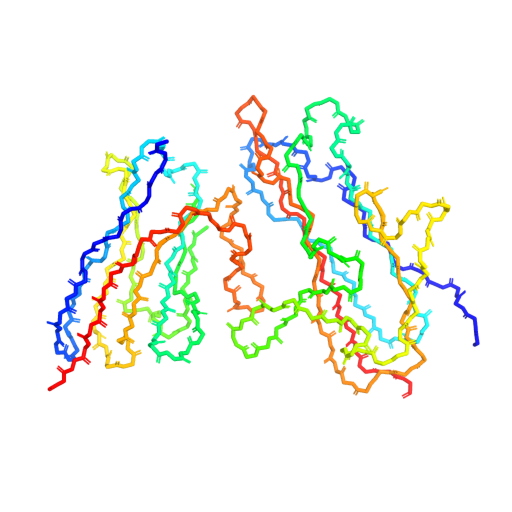? 14.991 -11.774 4.473 1.00 32.44 730 TYR A N 1
ATOM 2091 C CA . TYR B 2 147 ? 14.749 -11.044 5.713 1.00 34.43 730 TYR A CA 1
ATOM 2092 C C . TYR B 2 147 ? 14.382 -12.040 6.819 1.00 35.59 730 TYR A C 1
ATOM 2093 O O . TYR B 2 147 ? 14.016 -13.183 6.544 1.00 34.45 730 TYR A O 1
ATOM 2102 N N . GLY B 2 148 ? 14.469 -11.582 8.079 1.00 38.01 731 GLY A N 1
ATOM 2103 C CA . GLY B 2 148 ? 14.093 -12.422 9.204 1.00 40.54 731 GLY A CA 1
ATOM 2104 C C . GLY B 2 148 ? 15.124 -13.406 9.766 1.00 46.23 731 GLY A C 1
ATOM 2105 O O . GLY B 2 148 ? 16.043 -13.846 9.068 1.00 47.55 731 GLY A O 1
#

GO terms:
  GO:0005886 plasma membrane (C, EXP)
  GO:0009986 cell surface (C, EXP)